Protein AF-0000000071263977 (afdb_homodimer)

Organism: Cyprinus carpio (NCBI:txid7962)

Structure (mmCIF, N/CA/C/O backbone):
data_AF-0000000071263977-model_v1
#
loop_
_entity.id
_entity.type
_entity.pdbx_description
1 polymer 'Cellular repressor of E1A-stimulated genes 1'
#
loop_
_atom_site.group_PDB
_atom_site.id
_atom_site.type_symbol
_atom_site.label_atom_id
_atom_site.label_alt_id
_atom_site.label_comp_id
_atom_site.label_asym_id
_atom_site.label_entity_id
_atom_site.label_seq_id
_atom_site.pdbx_PDB_ins_code
_atom_site.Cartn_x
_atom_site.Cartn_y
_atom_site.Cartn_z
_atom_site.occupancy
_atom_site.B_iso_or_equiv
_atom_site.auth_seq_id
_atom_site.auth_comp_id
_atom_site.auth_asym_id
_atom_site.auth_atom_id
_atom_site.pdbx_PDB_model_num
ATOM 1 N N . MET A 1 1 ? 8.148 8.859 -41.281 1 40.91 1 MET A N 1
ATOM 2 C CA . MET A 1 1 ? 6.914 8.211 -40.844 1 40.91 1 MET A CA 1
ATOM 3 C C . MET A 1 1 ? 6.742 8.352 -39.344 1 40.91 1 MET A C 1
ATOM 5 O O . MET A 1 1 ? 7.59 7.898 -38.562 1 40.91 1 MET A O 1
ATOM 9 N N . THR A 1 2 ? 6.023 9.352 -38.781 1 36.84 2 THR A N 1
ATOM 10 C CA . THR A 1 2 ? 5.816 9.68 -37.375 1 36.84 2 THR A CA 1
ATOM 11 C C . THR A 1 2 ? 5.078 8.555 -36.656 1 36.84 2 THR A C 1
ATOM 13 O O . THR A 1 2 ? 3.955 8.211 -37.031 1 36.84 2 THR A O 1
ATOM 16 N N . ALA A 1 3 ? 5.727 7.602 -36.125 1 36.78 3 ALA A N 1
ATOM 17 C CA . ALA A 1 3 ? 5.039 6.535 -35.406 1 36.78 3 ALA A CA 1
ATOM 18 C C . ALA A 1 3 ? 4.102 7.105 -34.344 1 36.78 3 ALA A C 1
ATOM 20 O O . ALA A 1 3 ? 4.523 7.879 -33.469 1 36.78 3 ALA A O 1
ATOM 21 N N . VAL A 1 4 ? 2.715 7.297 -34.625 1 39.59 4 VAL A N 1
ATOM 22 C CA . VAL A 1 4 ? 1.707 7.691 -33.656 1 39.59 4 VAL A CA 1
ATOM 23 C C . VAL A 1 4 ? 1.662 6.676 -32.5 1 39.59 4 VAL A C 1
ATOM 25 O O . VAL A 1 4 ? 1.481 5.477 -32.75 1 39.59 4 VAL A O 1
ATOM 28 N N . LEU A 1 5 ? 2.287 6.922 -31.469 1 42.53 5 LEU A N 1
ATOM 29 C CA . LEU A 1 5 ? 2.172 6.102 -30.266 1 42.53 5 LEU A CA 1
ATOM 30 C C . LEU A 1 5 ? 0.714 5.965 -29.844 1 42.53 5 LEU A C 1
ATOM 32 O O . LEU A 1 5 ? 0.079 6.949 -29.453 1 42.53 5 LEU A O 1
ATOM 36 N N . ILE A 1 6 ? -0.058 5.133 -30.547 1 42.84 6 ILE A N 1
ATOM 37 C CA . ILE A 1 6 ? -1.441 4.91 -30.141 1 42.84 6 ILE A CA 1
ATOM 38 C C . ILE A 1 6 ? -1.482 4.41 -28.688 1 42.84 6 ILE A C 1
ATOM 40 O O . ILE A 1 6 ? -0.948 3.342 -28.391 1 42.84 6 ILE A O 1
ATOM 44 N N . ILE A 1 7 ? -1.572 5.312 -27.734 1 52.94 7 ILE A N 1
ATOM 45 C CA . ILE A 1 7 ? -1.809 4.898 -26.359 1 52.94 7 ILE A CA 1
ATOM 46 C C . ILE A 1 7 ? -3.158 4.191 -26.25 1 52.94 7 ILE A C 1
ATOM 48 O O . ILE A 1 7 ? -4.203 4.801 -26.484 1 52.94 7 ILE A O 1
ATOM 52 N N . VAL A 1 8 ? -3.246 2.857 -26.484 1 55.19 8 VAL A N 1
ATOM 53 C CA . VAL A 1 8 ? -4.48 2.111 -26.281 1 55.19 8 VAL A CA 1
ATOM 54 C C . VAL A 1 8 ? -4.934 2.256 -24.828 1 55.19 8 VAL A C 1
ATOM 56 O O . VAL A 1 8 ? -4.191 1.923 -23.906 1 55.19 8 VAL A O 1
ATOM 59 N N . PRO A 1 9 ? -5.984 2.963 -24.672 1 68.19 9 PRO A N 1
ATOM 60 C CA . PRO A 1 9 ? -6.5 3.09 -23.312 1 68.19 9 PRO A CA 1
ATOM 61 C C . PRO A 1 9 ? -6.719 1.738 -22.641 1 68.19 9 PRO A C 1
ATOM 63 O O . PRO A 1 9 ? -7.082 0.764 -23.297 1 68.19 9 PRO A O 1
ATOM 66 N N . LEU A 1 10 ? -6.191 1.631 -21.391 1 78.81 10 LEU A N 1
ATOM 67 C CA . LEU A 1 10 ? -6.43 0.425 -20.609 1 78.81 10 LEU A CA 1
ATOM 68 C C . LEU A 1 10 ? -7.922 0.131 -20.5 1 78.81 10 LEU A C 1
ATOM 70 O O . LEU A 1 10 ? -8.695 0.983 -20.062 1 78.81 10 LEU A O 1
ATOM 74 N N . SER A 1 11 ? -8.328 -0.973 -21.094 1 88.88 11 SER A N 1
ATOM 75 C CA . SER A 1 11 ? -9.719 -1.406 -20.953 1 88.88 11 SER A CA 1
ATOM 76 C C . SER A 1 11 ? -9.898 -2.311 -19.734 1 88.88 11 SER A C 1
ATOM 78 O O . SER A 1 11 ? -9.344 -3.41 -19.688 1 88.88 11 SER A O 1
ATOM 80 N N . VAL A 1 12 ? -10.633 -1.763 -18.766 1 95.19 12 VAL A N 1
ATOM 81 C CA . VAL A 1 12 ? -10.859 -2.543 -17.547 1 95.19 12 VAL A CA 1
ATOM 82 C C . VAL A 1 12 ? -12.086 -3.434 -17.734 1 95.19 12 VAL A C 1
ATOM 84 O O . VAL A 1 12 ? -12.984 -3.113 -18.516 1 95.19 12 VAL A O 1
ATOM 87 N N . PRO A 1 13 ? -12.148 -4.617 -17.031 1 97.25 13 PRO A N 1
ATOM 88 C CA . PRO A 1 13 ? -13.344 -5.465 -17.078 1 97.25 13 PRO A CA 1
ATOM 89 C C . PRO A 1 13 ? -14.602 -4.746 -16.594 1 97.25 13 PRO A C 1
ATOM 91 O O . PRO A 1 13 ? -14.508 -3.805 -15.805 1 97.25 13 PRO A O 1
ATOM 94 N N . PRO A 1 14 ? -15.797 -5.246 -17.141 1 96.69 14 PRO A N 1
ATOM 95 C CA . PRO A 1 14 ? -17.031 -4.734 -16.531 1 96.69 14 PRO A CA 1
ATOM 96 C C . PRO A 1 14 ? -17.094 -4.957 -15.031 1 96.69 14 PRO A C 1
ATOM 98 O O . PRO A 1 14 ? -16.641 -5.992 -14.531 1 96.69 14 PRO A O 1
ATOM 101 N N . HIS A 1 15 ? -17.703 -3.977 -14.32 1 96.94 15 HIS A N 1
ATOM 102 C CA . HIS A 1 15 ? -17.688 -4.016 -12.867 1 96.94 15 HIS A CA 1
ATOM 103 C C . HIS A 1 15 ? -18.5 -5.203 -12.344 1 96.94 15 HIS A C 1
ATOM 105 O O . HIS A 1 15 ? -18.281 -5.645 -11.211 1 96.94 15 HIS A O 1
ATOM 111 N N . GLU A 1 16 ? -19.375 -5.812 -13.188 1 97.12 16 GLU A N 1
ATOM 112 C CA . GLU A 1 16 ? -20.156 -6.965 -12.773 1 97.12 16 GLU A CA 1
ATOM 113 C C . GLU A 1 16 ? -19.312 -8.234 -12.734 1 97.12 16 GLU A C 1
ATOM 115 O O . GLU A 1 16 ? -19.688 -9.219 -12.094 1 97.12 16 GLU A O 1
ATOM 120 N N . GLU A 1 17 ? -18.234 -8.219 -13.445 1 98.19 17 GLU A N 1
ATOM 121 C CA . GLU A 1 17 ? -17.312 -9.352 -13.445 1 98.19 17 GLU A CA 1
ATOM 122 C C . GLU A 1 17 ? -16.281 -9.219 -12.336 1 98.19 17 GLU A C 1
ATOM 124 O O . GLU A 1 17 ? -15.086 -9.055 -12.609 1 98.19 17 GLU A O 1
ATOM 129 N N . VAL A 1 18 ? -16.672 -9.453 -11.133 1 98.56 18 VAL A N 1
ATOM 130 C CA . VAL A 1 18 ? -15.961 -9.125 -9.914 1 98.56 18 VAL A CA 1
ATOM 131 C C . VAL A 1 18 ? -14.648 -9.906 -9.852 1 98.56 18 VAL A C 1
ATOM 133 O O . VAL A 1 18 ? -13.578 -9.32 -9.641 1 98.56 18 VAL A O 1
ATOM 136 N N . ALA A 1 19 ? -14.68 -11.195 -10.125 1 98.81 19 ALA A N 1
ATOM 137 C CA . ALA A 1 19 ? -13.477 -12.023 -10.086 1 98.81 19 ALA A CA 1
ATOM 138 C C . ALA A 1 19 ? -12.492 -11.609 -11.172 1 98.81 19 ALA A C 1
ATOM 140 O O . ALA A 1 19 ? -11.281 -11.57 -10.938 1 98.81 19 ALA A O 1
ATOM 141 N N . ARG A 1 20 ? -13 -11.328 -12.328 1 98.56 20 ARG A N 1
ATOM 142 C CA . ARG A 1 20 ? -12.141 -10.906 -13.438 1 98.56 20 ARG A CA 1
ATOM 143 C C . ARG A 1 20 ? -11.469 -9.578 -13.133 1 98.56 20 ARG A C 1
ATOM 145 O O . ARG A 1 20 ? -10.312 -9.367 -13.5 1 98.56 20 ARG A O 1
ATOM 152 N N . MET A 1 21 ? -12.203 -8.633 -12.555 1 98.62 21 MET A N 1
ATOM 153 C CA . MET A 1 21 ? -11.594 -7.371 -12.148 1 98.62 21 MET A CA 1
ATOM 154 C C . MET A 1 21 ? -10.43 -7.605 -11.195 1 98.62 21 MET A C 1
ATOM 156 O O . MET A 1 21 ? -9.375 -6.984 -11.328 1 98.62 21 MET A O 1
ATOM 160 N N . ALA A 1 22 ? -10.648 -8.5 -10.227 1 98.88 22 ALA A N 1
ATOM 161 C CA . ALA A 1 22 ? -9.578 -8.812 -9.281 1 98.88 22 ALA A CA 1
ATOM 162 C C . ALA A 1 22 ? -8.336 -9.328 -10.008 1 98.88 22 ALA A C 1
ATOM 164 O O . ALA A 1 22 ? -7.227 -8.844 -9.781 1 98.88 22 ALA A O 1
ATOM 165 N N . ARG A 1 23 ? -8.539 -10.297 -10.984 1 98.81 23 ARG A N 1
ATOM 166 C CA . ARG A 1 23 ? -7.441 -10.852 -11.773 1 98.81 23 ARG A CA 1
ATOM 167 C C . ARG A 1 23 ? -6.754 -9.758 -12.586 1 98.81 23 ARG A C 1
ATOM 169 O O . ARG A 1 23 ? -5.523 -9.727 -12.68 1 98.81 23 ARG A O 1
ATOM 176 N N . PHE A 1 24 ? -7.531 -8.922 -13.164 1 98.62 24 PHE A N 1
ATOM 177 C CA . PHE A 1 24 ? -7.035 -7.859 -14.031 1 98.62 24 PHE A CA 1
ATOM 178 C C . PHE A 1 24 ? -6.133 -6.906 -13.266 1 98.62 24 PHE A C 1
ATOM 180 O O . PHE A 1 24 ? -5 -6.641 -13.672 1 98.62 24 PHE A O 1
ATOM 187 N N . VAL A 1 25 ? -6.59 -6.387 -12.086 1 98.69 25 VAL A N 1
ATOM 188 C CA . VAL A 1 25 ? -5.844 -5.395 -11.32 1 98.69 25 VAL A CA 1
ATOM 189 C C . VAL A 1 25 ? -4.559 -6.02 -10.781 1 98.69 25 VAL A C 1
ATOM 191 O O . VAL A 1 25 ? -3.488 -5.406 -10.844 1 98.69 25 VAL A O 1
ATOM 194 N N . VAL A 1 26 ? -4.648 -7.25 -10.266 1 98.88 26 VAL A N 1
ATOM 195 C CA . VAL A 1 26 ? -3.463 -7.934 -9.758 1 98.88 26 VAL A CA 1
ATOM 196 C C . VAL A 1 26 ? -2.434 -8.078 -10.875 1 98.88 26 VAL A C 1
ATOM 198 O O . VAL A 1 26 ? -1.239 -7.855 -10.656 1 98.88 26 VAL A O 1
ATOM 201 N N . ASN A 1 27 ? -2.887 -8.43 -12.062 1 98.56 27 ASN A N 1
ATOM 202 C CA . ASN A 1 27 ? -1.976 -8.648 -13.188 1 98.56 27 ASN A CA 1
ATOM 203 C C . ASN A 1 27 ? -1.382 -7.332 -13.68 1 98.56 27 ASN A C 1
ATOM 205 O O . ASN A 1 27 ? -0.231 -7.293 -14.125 1 98.56 27 ASN A O 1
ATOM 209 N N . LYS A 1 28 ? -2.1 -6.234 -13.578 1 97.94 28 LYS A N 1
ATOM 210 C CA . LYS A 1 28 ? -1.666 -4.957 -14.133 1 97.94 28 LYS A CA 1
ATOM 211 C C . LYS A 1 28 ? -0.656 -4.273 -13.211 1 97.94 28 LYS A C 1
ATOM 213 O O . LYS A 1 28 ? 0.06 -3.363 -13.633 1 97.94 28 LYS A O 1
ATOM 218 N N . CYS A 1 29 ? -0.617 -4.66 -11.977 1 98 29 CYS A N 1
ATOM 219 C CA . CYS A 1 29 ? 0.254 -4.016 -11 1 98 29 CYS A CA 1
ATOM 220 C C . CYS A 1 29 ? 1.562 -4.781 -10.844 1 98 29 CYS A C 1
ATOM 222 O O . CYS A 1 29 ? 1.568 -6.012 -10.844 1 98 29 CYS A O 1
ATOM 224 N N . ASP A 1 30 ? 2.65 -4.039 -10.617 1 97.94 30 ASP A N 1
ATOM 225 C CA . ASP A 1 30 ? 3.975 -4.641 -10.492 1 97.94 30 ASP A CA 1
ATOM 226 C C . ASP A 1 30 ? 4.422 -4.684 -9.031 1 97.94 30 ASP A C 1
ATOM 228 O O . ASP A 1 30 ? 5.465 -5.258 -8.711 1 97.94 30 ASP A O 1
ATOM 232 N N . TRP A 1 31 ? 3.736 -4.031 -8.172 1 98.88 31 TRP A N 1
ATOM 233 C CA . TRP A 1 31 ? 4.035 -4.074 -6.742 1 98.88 31 TRP A CA 1
ATOM 234 C C . TRP A 1 31 ? 2.756 -4.047 -5.918 1 98.88 31 TRP A C 1
ATOM 236 O O . TRP A 1 31 ? 1.68 -3.742 -6.438 1 98.88 31 TRP A O 1
ATOM 246 N N . ALA A 1 32 ? 2.828 -4.477 -4.699 1 98.94 32 ALA A N 1
ATOM 247 C CA . ALA A 1 32 ? 1.731 -4.52 -3.734 1 98.94 32 ALA A CA 1
ATOM 248 C C . ALA A 1 32 ? 2.182 -4.012 -2.367 1 98.94 32 ALA A C 1
ATOM 250 O O . ALA A 1 32 ? 3.377 -4.004 -2.064 1 98.94 32 ALA A O 1
ATOM 251 N N . SER A 1 33 ? 1.225 -3.477 -1.634 1 98.88 33 SER A N 1
ATOM 252 C CA . SER A 1 33 ? 1.434 -3.256 -0.207 1 98.88 33 SER A CA 1
ATOM 253 C C . SER A 1 33 ? 1.108 -4.508 0.6 1 98.88 33 SER A C 1
ATOM 255 O O . SER A 1 33 ? 0.03 -5.086 0.449 1 98.88 33 SER A O 1
ATOM 257 N N . MET A 1 34 ? 2.021 -4.914 1.353 1 98.94 34 MET A N 1
ATOM 258 C CA . MET A 1 34 ? 1.842 -6.066 2.229 1 98.94 34 MET A CA 1
ATOM 259 C C . MET A 1 34 ? 1.604 -5.625 3.668 1 98.94 34 MET A C 1
ATOM 261 O O . MET A 1 34 ? 2.363 -4.82 4.207 1 98.94 34 MET A O 1
ATOM 265 N N . ALA A 1 35 ? 0.535 -6.109 4.23 1 99 35 ALA A N 1
ATOM 266 C CA . ALA A 1 35 ? 0.292 -5.918 5.656 1 99 35 ALA A CA 1
ATOM 267 C C . ALA A 1 35 ? 0.691 -7.156 6.453 1 99 35 ALA A C 1
ATOM 269 O O . ALA A 1 35 ? 0.305 -8.273 6.102 1 99 35 ALA A O 1
ATOM 270 N N . THR A 1 36 ? 1.477 -7.012 7.461 1 99 36 THR A N 1
ATOM 271 C CA . THR A 1 36 ? 1.857 -8.039 8.43 1 99 36 THR A CA 1
ATOM 272 C C . THR A 1 36 ? 1.572 -7.574 9.852 1 99 36 THR A C 1
ATOM 274 O O . THR A 1 36 ? 1.035 -6.484 10.062 1 99 36 THR A O 1
ATOM 277 N N . ILE A 1 37 ? 1.805 -8.445 10.844 1 98.94 37 ILE A N 1
ATOM 278 C CA . ILE A 1 37 ? 1.879 -8.047 12.242 1 98.94 37 ILE A CA 1
ATOM 279 C C . ILE A 1 37 ? 3.338 -7.867 12.656 1 98.94 37 ILE A C 1
ATOM 281 O O . ILE A 1 37 ? 4.133 -8.805 12.57 1 98.94 37 ILE A O 1
ATOM 285 N N . SER A 1 38 ? 3.693 -6.699 13.102 1 98.88 38 SER A N 1
ATOM 286 C CA . SER A 1 38 ? 5.086 -6.387 13.398 1 98.88 38 SER A CA 1
ATOM 287 C C . SER A 1 38 ? 5.59 -7.199 14.594 1 98.88 38 SER A C 1
ATOM 289 O O . SER A 1 38 ? 4.859 -7.406 15.562 1 98.88 38 SER A O 1
ATOM 291 N N . THR A 1 39 ? 6.863 -7.535 14.547 1 98.81 39 THR A N 1
ATOM 292 C CA . THR A 1 39 ? 7.547 -8.188 15.656 1 98.81 39 THR A CA 1
ATOM 293 C C . THR A 1 39 ? 8.648 -7.297 16.219 1 98.81 39 THR A C 1
ATOM 295 O O . THR A 1 39 ? 9.461 -7.742 17.031 1 98.81 39 THR A O 1
ATOM 298 N N . HIS A 1 40 ? 8.734 -6.043 15.852 1 98.38 40 HIS A N 1
ATOM 299 C CA . HIS A 1 40 ? 9.852 -5.152 16.156 1 98.38 40 HIS A CA 1
ATOM 300 C C . HIS A 1 40 ? 9.43 -4.082 17.172 1 98.38 40 HIS A C 1
ATOM 302 O O . HIS A 1 40 ? 8.367 -3.473 17.031 1 98.38 40 HIS A O 1
ATOM 308 N N . ASP A 1 41 ? 10.289 -3.889 18.156 1 97.62 41 ASP A N 1
ATOM 309 C CA . ASP A 1 41 ? 10.094 -2.736 19.016 1 97.62 41 ASP A CA 1
ATOM 310 C C . ASP A 1 41 ? 10.32 -1.43 18.266 1 97.62 41 ASP A C 1
ATOM 312 O O . ASP A 1 41 ? 11.203 -1.345 17.422 1 97.62 41 ASP A O 1
ATOM 316 N N . PRO A 1 42 ? 9.531 -0.448 18.5 1 97.56 42 PRO A N 1
ATOM 317 C CA . PRO A 1 42 ? 8.516 -0.368 19.547 1 97.56 42 PRO A CA 1
ATOM 318 C C . PRO A 1 42 ? 7.105 -0.674 19.047 1 97.56 42 PRO A C 1
ATOM 320 O O . PRO A 1 42 ? 6.121 -0.307 19.688 1 97.56 42 PRO A O 1
ATOM 323 N N . VAL A 1 43 ? 6.957 -1.324 17.844 1 98.25 43 VAL A N 1
ATOM 324 C CA . VAL A 1 43 ? 5.625 -1.459 17.266 1 98.25 43 VAL A CA 1
ATOM 325 C C . VAL A 1 43 ? 5.211 -2.93 17.266 1 98.25 43 VAL A C 1
ATOM 327 O O . VAL A 1 43 ? 4.383 -3.342 16.438 1 98.25 43 VAL A O 1
ATOM 330 N N . LYS A 1 44 ? 5.836 -3.693 18.125 1 98.62 44 LYS A N 1
ATOM 331 C CA . LYS A 1 44 ? 5.5 -5.113 18.203 1 98.62 44 LYS A CA 1
ATOM 332 C C . LYS A 1 44 ? 4 -5.312 18.391 1 98.62 44 LYS A C 1
ATOM 334 O O . LYS A 1 44 ? 3.389 -4.676 19.25 1 98.62 44 LYS A O 1
ATOM 339 N N . GLY A 1 45 ? 3.404 -6.199 17.516 1 98.5 45 GLY A N 1
ATOM 340 C CA . GLY A 1 45 ? 1.994 -6.531 17.625 1 98.5 45 GLY A CA 1
ATOM 341 C C . GLY A 1 45 ? 1.098 -5.637 16.797 1 98.5 45 GLY A C 1
ATOM 342 O O . GLY A 1 45 ? -0.091 -5.918 16.625 1 98.5 45 GLY A O 1
ATOM 343 N N . GLN A 1 46 ? 1.65 -4.59 16.219 1 98.75 46 GLN A N 1
ATOM 344 C CA . GLN A 1 46 ? 0.863 -3.641 15.438 1 98.75 46 GLN A CA 1
ATOM 345 C C . GLN A 1 46 ? 0.852 -4.02 13.961 1 98.75 46 GLN A C 1
ATOM 347 O O . GLN A 1 46 ? 1.764 -4.699 13.484 1 98.75 46 GLN A O 1
ATOM 352 N N . PRO A 1 47 ? -0.242 -3.625 13.273 1 98.94 47 PRO A N 1
ATOM 353 C CA . PRO A 1 47 ? -0.205 -3.822 11.82 1 98.94 47 PRO A CA 1
ATOM 354 C C . PRO A 1 47 ? 0.931 -3.053 11.148 1 98.94 47 PRO A C 1
ATOM 356 O O . PRO A 1 47 ? 1.251 -1.934 11.555 1 98.94 47 PRO A O 1
ATOM 359 N N . PHE A 1 48 ? 1.545 -3.641 10.195 1 98.94 48 PHE A N 1
ATOM 360 C CA . PHE A 1 48 ? 2.723 -3.09 9.539 1 98.94 48 PHE A CA 1
ATOM 361 C C . PHE A 1 48 ? 2.594 -3.195 8.023 1 98.94 48 PHE A C 1
ATOM 363 O O . PHE A 1 48 ? 2.439 -4.293 7.48 1 98.94 48 PHE A O 1
ATOM 370 N N . SER A 1 49 ? 2.574 -2.057 7.344 1 98.88 49 SER A N 1
ATOM 371 C CA . SER A 1 49 ? 2.408 -1.979 5.898 1 98.88 49 SER A CA 1
ATOM 372 C C . SER A 1 49 ? 3.742 -1.735 5.199 1 98.88 49 SER A C 1
ATOM 374 O O . SER A 1 49 ? 4.527 -0.885 5.625 1 98.88 49 SER A O 1
ATOM 376 N N . ASN A 1 50 ? 4.02 -2.455 4.188 1 98.88 50 ASN A N 1
ATOM 377 C CA . ASN A 1 50 ? 5.266 -2.336 3.436 1 98.88 50 ASN A CA 1
ATOM 378 C C . ASN A 1 50 ? 5.059 -2.643 1.956 1 98.88 50 ASN A C 1
ATOM 380 O O . ASN A 1 50 ? 4.051 -3.238 1.575 1 98.88 50 ASN A O 1
ATOM 384 N N . ALA A 1 51 ? 5.98 -2.207 1.111 1 98.81 51 ALA A N 1
ATOM 385 C CA . ALA A 1 51 ? 5.848 -2.363 -0.335 1 98.81 51 ALA A CA 1
ATOM 386 C C . ALA A 1 51 ? 6.781 -3.449 -0.859 1 98.81 51 ALA A C 1
ATOM 388 O O . ALA A 1 51 ? 7.965 -3.479 -0.511 1 98.81 51 ALA A O 1
ATOM 389 N N . PHE A 1 52 ? 6.277 -4.352 -1.663 1 98.94 52 PHE A N 1
ATOM 390 C CA . PHE A 1 52 ? 7.051 -5.402 -2.32 1 98.94 52 PHE A CA 1
ATOM 391 C C . PHE A 1 52 ? 6.656 -5.527 -3.787 1 98.94 52 PHE A C 1
ATOM 393 O O . PHE A 1 52 ? 5.484 -5.379 -4.133 1 98.94 52 PHE A O 1
ATOM 400 N N . SER A 1 53 ? 7.613 -5.828 -4.602 1 98.94 53 SER A N 1
ATOM 401 C CA . SER A 1 53 ? 7.309 -6.188 -5.98 1 98.94 53 SER A CA 1
ATOM 402 C C . SER A 1 53 ? 6.641 -7.559 -6.062 1 98.94 53 SER A C 1
ATOM 404 O O . SER A 1 53 ? 6.988 -8.469 -5.305 1 98.94 53 SER A O 1
ATOM 406 N N . ILE A 1 54 ? 5.699 -7.66 -6.996 1 99 54 ILE A N 1
ATOM 407 C CA . ILE A 1 54 ? 5.02 -8.93 -7.211 1 99 54 ILE A CA 1
ATOM 408 C C . ILE A 1 54 ? 4.922 -9.219 -8.711 1 99 54 ILE A C 1
ATOM 410 O O . ILE A 1 54 ? 5.098 -8.32 -9.531 1 99 54 ILE A O 1
ATOM 414 N N . SER A 1 55 ? 4.703 -10.461 -9.023 1 98.88 55 SER A N 1
ATOM 415 C CA . SER A 1 55 ? 4.332 -10.883 -10.375 1 98.88 55 SER A CA 1
ATOM 416 C C . SER A 1 55 ? 3.457 -12.133 -10.336 1 98.88 55 SER A C 1
ATOM 418 O O . SER A 1 55 ? 3.744 -13.07 -9.594 1 98.88 55 SER A O 1
ATOM 420 N N . ASP A 1 56 ? 2.387 -12.086 -11.039 1 98.75 56 ASP A N 1
ATOM 421 C CA . ASP A 1 56 ? 1.592 -13.305 -11.18 1 98.75 56 ASP A CA 1
ATOM 422 C C . ASP A 1 56 ? 1.706 -13.867 -12.594 1 98.75 56 ASP A C 1
ATOM 424 O O . ASP A 1 56 ? 0.909 -14.727 -12.992 1 98.75 56 ASP A O 1
ATOM 428 N N . GLY A 1 57 ? 2.656 -13.383 -13.383 1 97.88 57 GLY A N 1
ATOM 429 C CA . GLY A 1 57 ? 2.857 -13.844 -14.742 1 97.88 57 GLY A CA 1
ATOM 430 C C . GLY A 1 57 ? 2.93 -12.711 -15.75 1 97.88 57 GLY A C 1
ATOM 431 O O . GLY A 1 57 ? 2.994 -11.539 -15.375 1 97.88 57 GLY A O 1
ATOM 432 N N . PRO A 1 58 ? 2.953 -13.047 -17.062 1 96.62 58 PRO A N 1
ATOM 433 C CA . PRO A 1 58 ? 3.064 -12.016 -18.109 1 96.62 58 PRO A CA 1
ATOM 434 C C . PRO A 1 58 ? 1.882 -11.047 -18.109 1 96.62 58 PRO A C 1
ATOM 436 O O . PRO A 1 58 ? 0.764 -11.43 -17.75 1 96.62 58 PRO A O 1
ATOM 439 N N . ALA A 1 59 ? 2.244 -9.789 -18.453 1 92.75 59 ALA A N 1
ATOM 440 C CA . ALA A 1 59 ? 1.173 -8.812 -18.594 1 92.75 59 ALA A CA 1
ATOM 441 C C . ALA A 1 59 ? 0.078 -9.32 -19.531 1 92.75 59 ALA A C 1
ATOM 443 O O . ALA A 1 59 ? 0.363 -9.773 -20.641 1 92.75 59 ALA A O 1
ATOM 444 N N . GLY A 1 60 ? -1.125 -9.297 -19.031 1 93.25 60 GLY A N 1
ATOM 445 C CA . GLY A 1 60 ? -2.26 -9.734 -19.828 1 93.25 60 GLY A CA 1
ATOM 446 C C . GLY A 1 60 ? -2.535 -11.219 -19.719 1 93.25 60 GLY A C 1
ATOM 447 O O . GLY A 1 60 ? -3.562 -11.703 -20.188 1 93.25 60 GLY A O 1
ATOM 448 N N . ASN A 1 61 ? -1.642 -11.938 -19.109 1 94.19 61 ASN A N 1
ATOM 449 C CA . ASN A 1 61 ? -1.802 -13.383 -19.031 1 94.19 61 AS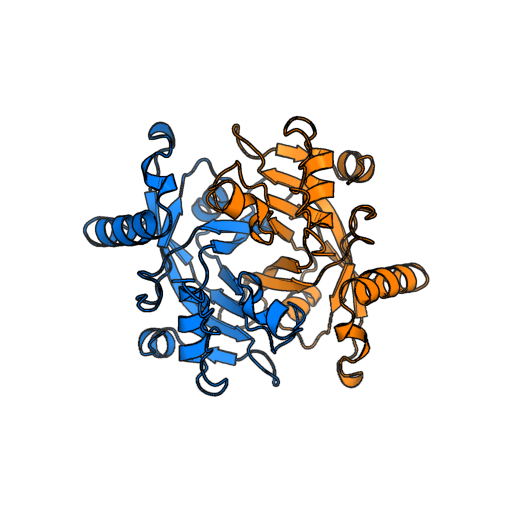N A CA 1
ATOM 450 C C . ASN A 1 61 ? -1.196 -13.938 -17.75 1 94.19 61 ASN A C 1
ATOM 452 O O . ASN A 1 61 ? -0.392 -14.875 -17.797 1 94.19 61 ASN A O 1
ATOM 456 N N . GLY A 1 62 ? -1.616 -13.5 -16.609 1 97.31 62 GLY A N 1
ATOM 457 C CA . GLY A 1 62 ? -1.137 -13.984 -15.32 1 97.31 62 GLY A CA 1
ATOM 458 C C . GLY A 1 62 ? -1.938 -15.156 -14.789 1 97.31 62 GLY A C 1
ATOM 459 O O . GLY A 1 62 ? -3.092 -15.352 -15.172 1 97.31 62 GLY A O 1
ATOM 460 N N . THR A 1 63 ? -1.392 -15.938 -13.898 1 98 63 THR A N 1
ATOM 461 C CA . THR A 1 63 ? -2.041 -17.109 -13.305 1 98 63 THR A CA 1
ATOM 462 C C . THR A 1 63 ? -2.924 -16.688 -12.125 1 98 63 THR A C 1
ATOM 464 O O . THR A 1 63 ? -3.756 -17.469 -11.664 1 98 63 THR A O 1
ATOM 467 N N . GLY A 1 64 ? -2.709 -15.492 -11.617 1 98.62 64 GLY A N 1
ATOM 468 C CA . GLY A 1 64 ? -3.459 -15.023 -10.469 1 98.62 64 GLY A CA 1
ATOM 469 C C . GLY A 1 64 ? -2.695 -15.156 -9.164 1 98.62 64 GLY A C 1
ATOM 470 O O . GLY A 1 64 ? -3.045 -14.523 -8.164 1 98.62 64 GLY A O 1
ATOM 471 N N . THR A 1 65 ? -1.685 -15.961 -9.141 1 98.81 65 THR A N 1
ATOM 472 C CA . THR A 1 65 ? -0.907 -16.172 -7.922 1 98.81 65 THR A CA 1
ATOM 473 C C . THR A 1 65 ? 0.254 -15.188 -7.844 1 98.81 65 THR A C 1
ATOM 475 O O . THR A 1 65 ? 1.242 -15.328 -8.57 1 98.81 65 THR A O 1
ATOM 478 N N . PRO A 1 66 ? 0.232 -14.242 -6.961 1 98.94 66 PRO A N 1
ATOM 479 C CA . PRO A 1 66 ? 1.378 -13.344 -6.812 1 98.94 66 PRO A CA 1
ATOM 480 C C . PRO A 1 66 ? 2.598 -14.031 -6.203 1 98.94 66 PRO A C 1
ATOM 482 O O . PRO A 1 66 ? 2.494 -14.648 -5.141 1 98.94 66 PRO A O 1
ATOM 485 N N . TYR A 1 67 ? 3.662 -13.953 -6.863 1 98.94 67 TYR A N 1
ATOM 486 C CA . TYR A 1 67 ? 4.957 -14.406 -6.355 1 98.94 67 TYR A CA 1
ATOM 487 C C . TYR A 1 67 ? 5.809 -13.219 -5.918 1 98.94 67 TYR A C 1
ATOM 489 O O . TYR A 1 67 ? 5.648 -12.109 -6.426 1 98.94 67 TYR A O 1
ATOM 497 N N . MET A 1 68 ? 6.699 -13.469 -4.992 1 99 68 MET A N 1
ATOM 498 C CA . MET A 1 68 ? 7.59 -12.461 -4.414 1 99 68 MET A CA 1
ATOM 499 C C . MET A 1 68 ? 9.008 -13.008 -4.273 1 99 68 MET A C 1
ATOM 501 O O . MET A 1 68 ? 9.195 -14.219 -4.152 1 99 68 MET A O 1
ATOM 505 N N . TYR A 1 69 ? 9.945 -12.172 -4.375 1 98.94 69 TYR A N 1
ATOM 506 C CA . TYR A 1 69 ? 11.367 -12.438 -4.141 1 98.94 69 TYR A CA 1
ATOM 507 C C . TYR A 1 69 ? 11.836 -11.766 -2.857 1 98.94 69 TYR A C 1
ATOM 509 O O . TYR A 1 69 ? 11.969 -10.539 -2.801 1 98.94 69 TYR A O 1
ATOM 517 N N . LEU A 1 70 ? 12.094 -12.617 -1.76 1 98.94 70 LEU A N 1
ATOM 518 C CA . LEU A 1 70 ? 12.188 -12.094 -0.4 1 98.94 70 LEU A CA 1
ATOM 519 C C . LEU A 1 70 ? 13.508 -12.484 0.246 1 98.94 70 LEU A C 1
ATOM 521 O O . LEU A 1 70 ? 14.18 -13.414 -0.211 1 98.94 70 LEU A O 1
ATOM 525 N N . THR A 1 71 ? 13.914 -11.742 1.215 1 98.75 71 THR A N 1
ATOM 526 C CA . THR A 1 71 ? 15.07 -12.031 2.051 1 98.75 71 THR A CA 1
ATOM 527 C C . THR A 1 71 ? 14.727 -11.867 3.529 1 98.75 71 THR A C 1
ATOM 529 O O . THR A 1 71 ? 13.992 -10.953 3.902 1 98.75 71 THR A O 1
ATOM 532 N N . HIS A 1 72 ? 15.297 -12.688 4.344 1 97.56 72 HIS A N 1
ATOM 533 C CA . HIS A 1 72 ? 15.047 -12.625 5.781 1 97.56 72 HIS A CA 1
ATOM 534 C C . HIS A 1 72 ? 15.641 -11.359 6.387 1 97.56 72 HIS A C 1
ATOM 536 O O . HIS A 1 72 ? 15.344 -11.016 7.535 1 97.56 72 HIS A O 1
ATOM 542 N N . MET A 1 73 ? 16.406 -10.586 5.613 1 97.62 73 MET A N 1
ATOM 543 C CA . MET A 1 73 ? 16.969 -9.32 6.074 1 97.62 73 MET A CA 1
ATOM 544 C C . MET A 1 73 ? 15.898 -8.234 6.109 1 97.62 73 MET A C 1
ATOM 546 O O . MET A 1 73 ? 16.078 -7.203 6.758 1 97.62 73 MET A O 1
ATOM 550 N N . GLU A 1 74 ? 14.898 -8.461 5.402 1 98 74 GLU A N 1
ATOM 551 C CA . GLU A 1 74 ? 13.836 -7.465 5.281 1 98 74 GLU A CA 1
ATOM 552 C C . GLU A 1 74 ? 12.906 -7.496 6.492 1 98 74 GLU A C 1
ATOM 554 O O . GLU A 1 74 ? 12.484 -8.57 6.93 1 98 74 GLU A O 1
ATOM 559 N N . ILE A 1 75 ? 12.539 -6.395 7.02 1 98.44 75 ILE A N 1
ATOM 560 C CA . ILE A 1 75 ? 11.859 -6.227 8.297 1 98.44 75 ILE A CA 1
ATOM 561 C C . ILE A 1 75 ? 10.492 -6.918 8.25 1 98.44 75 ILE A C 1
ATOM 563 O O . ILE A 1 75 ? 10.117 -7.625 9.188 1 98.44 75 ILE A O 1
ATOM 567 N N . SER A 1 76 ? 9.727 -6.781 7.188 1 98.81 76 SER A N 1
ATOM 568 C CA . SER A 1 76 ? 8.414 -7.414 7.086 1 98.81 76 SER A CA 1
ATOM 569 C C . SER A 1 76 ? 8.539 -8.922 6.895 1 98.81 76 SER A C 1
ATOM 571 O O . SER A 1 76 ? 7.648 -9.68 7.293 1 98.81 76 SER A O 1
ATOM 573 N N . VAL A 1 77 ? 9.633 -9.312 6.262 1 98.88 77 VAL A N 1
ATOM 574 C CA . VAL A 1 77 ? 9.852 -10.75 6.098 1 98.88 77 VAL A CA 1
ATOM 575 C C . VAL A 1 77 ? 10.164 -11.383 7.453 1 98.88 77 VAL A C 1
ATOM 577 O O . VAL A 1 77 ? 9.773 -12.516 7.719 1 98.88 77 VAL A O 1
ATOM 580 N N . GLN A 1 78 ? 10.844 -10.641 8.281 1 98.81 78 GLN A N 1
ATOM 581 C CA . GLN A 1 78 ? 11.039 -11.094 9.656 1 98.81 78 GLN A CA 1
ATOM 582 C C . GLN A 1 78 ? 9.703 -11.25 10.375 1 98.81 78 GLN A C 1
ATOM 584 O O . GLN A 1 78 ? 9.516 -12.195 11.141 1 98.81 78 GLN A O 1
ATOM 589 N N . ASP A 1 79 ? 8.773 -10.359 10.195 1 98.94 79 ASP A N 1
ATOM 590 C CA . ASP A 1 79 ? 7.426 -10.508 10.727 1 98.94 79 ASP A CA 1
ATOM 591 C C . ASP A 1 79 ? 6.797 -11.82 10.258 1 98.94 79 ASP A C 1
ATOM 593 O O . ASP A 1 79 ? 6.195 -12.547 11.055 1 98.94 79 ASP A O 1
ATOM 597 N N . LEU A 1 80 ? 6.957 -12.094 8.969 1 98.94 80 LEU A N 1
ATOM 598 C CA . LEU A 1 80 ? 6.332 -13.258 8.344 1 98.94 80 LEU A CA 1
ATOM 599 C C . LEU A 1 80 ? 6.879 -14.555 8.945 1 98.94 80 LEU A C 1
ATOM 601 O O . LEU A 1 80 ? 6.176 -15.562 8.984 1 98.94 80 LEU A O 1
ATOM 605 N N . GLN A 1 81 ? 8.109 -14.539 9.43 1 98.62 81 GLN A N 1
ATOM 606 C CA . GLN A 1 81 ? 8.703 -15.727 10.039 1 98.62 81 GLN A CA 1
ATOM 607 C C . GLN A 1 81 ? 7.984 -16.109 11.328 1 98.62 81 GLN A C 1
ATOM 609 O O . GLN A 1 81 ? 7.922 -17.281 11.688 1 98.62 81 GLN A O 1
ATOM 614 N N . VAL A 1 82 ? 7.461 -15.133 11.953 1 98.75 82 VAL A N 1
ATOM 615 C CA . VAL A 1 82 ? 6.754 -15.344 13.211 1 98.75 82 VAL A CA 1
ATOM 616 C C . VAL A 1 82 ? 5.285 -15.648 12.938 1 98.75 82 VAL A C 1
ATOM 618 O O . VAL A 1 82 ? 4.703 -16.547 13.555 1 98.75 82 VAL A O 1
ATOM 621 N N . ASN A 1 83 ? 4.656 -14.953 12.078 1 98.81 83 ASN A N 1
ATOM 622 C CA . ASN A 1 83 ? 3.271 -15.102 11.648 1 98.81 83 ASN A CA 1
ATOM 623 C C . ASN A 1 83 ? 3.127 -14.914 10.141 1 98.81 83 ASN A C 1
ATOM 625 O O . ASN A 1 83 ? 3.193 -13.789 9.641 1 98.81 83 ASN A O 1
ATOM 629 N N . PRO A 1 84 ? 2.883 -15.977 9.398 1 98.88 84 PRO A N 1
ATOM 630 C CA . PRO A 1 84 ? 2.879 -15.883 7.934 1 98.88 84 PRO A CA 1
ATOM 631 C C . PRO A 1 84 ? 1.595 -15.266 7.387 1 98.88 84 PRO A C 1
ATOM 633 O O . PRO A 1 84 ? 1.482 -15.031 6.184 1 98.88 84 PRO A O 1
ATOM 636 N N . GLN A 1 85 ? 0.582 -15.016 8.258 1 98.94 85 GLN A N 1
ATOM 637 C CA . GLN A 1 85 ? -0.638 -14.359 7.805 1 98.94 85 GLN A CA 1
ATOM 638 C C . GLN A 1 85 ? -0.351 -12.938 7.328 1 98.94 85 GLN A C 1
ATOM 640 O O . GLN A 1 85 ? 0.397 -12.203 7.973 1 98.94 85 GLN A O 1
ATOM 645 N N . ALA A 1 86 ? -0.867 -12.602 6.199 1 98.94 86 ALA A N 1
ATOM 646 C CA . ALA A 1 86 ? -0.658 -11.297 5.57 1 98.94 86 ALA A CA 1
ATOM 647 C C . ALA A 1 86 ? -1.793 -10.969 4.605 1 98.94 86 ALA A C 1
ATOM 649 O O . ALA A 1 86 ? -2.68 -11.789 4.375 1 98.94 86 ALA A O 1
ATOM 650 N N . SER A 1 87 ? -1.865 -9.805 4.145 1 98.94 87 SER A N 1
ATOM 651 C CA . SER A 1 87 ? -2.658 -9.398 2.99 1 98.94 87 SER A CA 1
ATOM 652 C C . SER A 1 87 ? -1.834 -8.555 2.023 1 98.94 87 SER A C 1
ATOM 654 O O . SER A 1 87 ? -0.86 -7.91 2.426 1 98.94 87 SER A O 1
ATOM 656 N N . LEU A 1 88 ? -2.127 -8.672 0.792 1 99 88 LEU A N 1
ATOM 657 C CA . LEU A 1 88 ? -1.582 -7.832 -0.269 1 99 88 LEU A CA 1
ATOM 658 C C . LEU A 1 88 ? -2.664 -6.934 -0.859 1 99 88 LEU A C 1
ATOM 660 O O . LEU A 1 88 ? -3.771 -7.395 -1.145 1 99 88 LEU A O 1
ATOM 664 N N . SER A 1 89 ? -2.371 -5.652 -1.011 1 98.94 89 SER A N 1
ATOM 665 C CA . SER A 1 89 ? -3.293 -4.758 -1.705 1 98.94 89 SER A CA 1
ATOM 666 C C . SER A 1 89 ? -2.65 -4.16 -2.951 1 98.94 89 SER A C 1
ATOM 668 O O . SER A 1 89 ? -1.468 -3.812 -2.939 1 98.94 89 SER A O 1
ATOM 670 N N . VAL A 1 90 ? -3.377 -4.129 -4.008 1 98.94 90 VAL A N 1
ATOM 671 C CA . VAL A 1 90 ? -3.025 -3.479 -5.27 1 98.94 90 VAL A CA 1
ATOM 672 C C . VAL A 1 90 ? -4.168 -2.574 -5.723 1 98.94 90 VAL A C 1
ATOM 674 O O . VAL A 1 90 ? -5.332 -2.818 -5.391 1 98.94 90 VAL A O 1
ATOM 677 N N . SER A 1 91 ? -3.822 -1.509 -6.418 1 98.88 91 SER A N 1
ATOM 678 C CA . SER A 1 91 ? -4.812 -0.531 -6.855 1 98.88 91 SER A CA 1
ATOM 679 C C . SER A 1 91 ? -4.551 -0.085 -8.289 1 98.88 91 SER A C 1
ATOM 681 O O . SER A 1 91 ? -3.396 0.082 -8.695 1 98.88 91 SER A O 1
ATOM 683 N N . LEU A 1 92 ? -5.605 0.173 -9.055 1 98.5 92 LEU A N 1
ATOM 684 C CA . LEU A 1 92 ? -5.461 0.795 -10.367 1 98.5 92 LEU A CA 1
ATOM 685 C C . LEU A 1 92 ? -4.789 2.16 -10.25 1 98.5 92 LEU A C 1
ATOM 687 O O . LEU A 1 92 ? -4.281 2.695 -11.234 1 98.5 92 LEU A O 1
ATOM 691 N N . ALA A 1 93 ? -4.73 2.738 -9.023 1 98.38 93 ALA A N 1
ATOM 692 C CA . ALA A 1 93 ? -4.027 4 -8.805 1 98.38 93 ALA A CA 1
ATOM 693 C C . ALA A 1 93 ? -2.533 3.846 -9.062 1 98.38 93 ALA A C 1
ATOM 695 O O . ALA A 1 93 ? -1.814 4.84 -9.203 1 98.38 93 ALA A O 1
ATOM 696 N N . GLN A 1 94 ? -2.02 2.635 -9.086 1 97.81 94 GLN A N 1
ATOM 697 C CA . GLN A 1 94 ? -0.625 2.375 -9.43 1 97.81 94 GLN A CA 1
ATOM 698 C C . GLN A 1 94 ? -0.382 2.549 -10.93 1 97.81 94 GLN A C 1
ATOM 700 O O . GLN A 1 94 ? 0.766 2.613 -11.367 1 97.81 94 GLN A O 1
ATOM 705 N N . THR A 1 95 ? -1.461 2.586 -11.711 1 95.75 95 THR A N 1
ATOM 706 C CA . THR A 1 95 ? -1.424 2.844 -13.148 1 95.75 95 THR A CA 1
ATOM 707 C C . THR A 1 95 ? -1.897 4.262 -13.453 1 95.75 95 THR A C 1
ATOM 709 O O . THR A 1 95 ? -2.234 5.02 -12.547 1 95.75 95 THR A O 1
ATOM 712 N N . SER A 1 96 ? -1.958 4.598 -14.766 1 94.88 96 SER A N 1
ATOM 713 C CA . SER A 1 96 ? -2.439 5.918 -15.164 1 94.88 96 SER A CA 1
ATOM 714 C C . SER A 1 96 ? -3.957 5.934 -15.312 1 94.88 96 SER A C 1
ATOM 716 O O . SER A 1 96 ? -4.551 6.98 -15.586 1 94.88 96 SER A O 1
ATOM 718 N N . TYR A 1 97 ? -4.617 4.816 -15.117 1 96.81 97 TYR A N 1
ATOM 719 C CA . TYR A 1 97 ? -6.035 4.672 -15.43 1 96.81 97 TYR A CA 1
ATOM 720 C C . TYR A 1 97 ? -6.871 5.652 -14.617 1 96.81 97 TYR A C 1
ATOM 722 O O . TYR A 1 97 ? -7.641 6.438 -15.18 1 96.81 97 TYR A O 1
ATOM 730 N N . CYS A 1 98 ? -6.723 5.621 -13.289 1 97.69 98 CYS A N 1
ATOM 731 C CA . CYS A 1 98 ? -7.562 6.438 -12.414 1 97.69 98 CYS A CA 1
ATOM 732 C C . CYS A 1 98 ? -7.316 7.922 -12.656 1 97.69 98 CYS A C 1
ATOM 734 O O . CYS A 1 98 ? -8.266 8.695 -12.789 1 97.69 98 CYS A O 1
ATOM 736 N N . LYS A 1 99 ? -6.031 8.25 -12.727 1 95.5 99 LYS A N 1
ATOM 737 C CA . LYS A 1 99 ? -5.688 9.641 -13 1 95.5 99 LYS A CA 1
ATOM 738 C C . LYS A 1 99 ? -6.27 10.109 -14.328 1 95.5 99 LYS A C 1
ATOM 740 O O . LYS A 1 99 ? -6.852 11.195 -14.414 1 95.5 99 LYS A O 1
ATOM 745 N N . ASN A 1 100 ? -6.164 9.305 -15.398 1 96.06 100 ASN A N 1
ATOM 746 C CA . ASN A 1 100 ? -6.633 9.656 -16.734 1 96.06 100 ASN A CA 1
ATOM 747 C C . ASN A 1 100 ? -8.148 9.828 -16.766 1 96.06 100 ASN A C 1
ATOM 749 O O . ASN A 1 100 ? -8.672 10.555 -17.609 1 96.06 100 ASN A O 1
ATOM 753 N N . HIS A 1 101 ? -8.844 9.234 -15.867 1 96.69 101 HIS A N 1
ATOM 754 C CA . HIS A 1 101 ? -10.297 9.312 -15.836 1 96.69 101 HIS A CA 1
ATOM 755 C C . HIS A 1 101 ? -10.766 10.305 -14.773 1 96.69 101 HIS A C 1
ATOM 757 O O . HIS A 1 101 ? -11.969 10.445 -14.547 1 96.69 101 HIS A O 1
ATOM 763 N N . GLY A 1 102 ? -9.766 10.906 -14.031 1 96.75 102 GLY A N 1
ATOM 764 C CA . GLY A 1 102 ? -10.086 11.883 -13 1 96.75 102 GLY A CA 1
ATOM 765 C C . GLY A 1 102 ? -10.641 11.25 -11.734 1 96.75 102 GLY A C 1
ATOM 766 O O . GLY A 1 102 ? -11.359 11.898 -10.977 1 96.75 102 GLY A O 1
ATOM 767 N N . PHE A 1 103 ? -10.359 9.93 -11.531 1 98.12 103 PHE A N 1
ATOM 768 C CA . PHE A 1 103 ? -10.82 9.234 -10.336 1 98.12 103 PHE A CA 1
ATOM 769 C C . PHE A 1 103 ? -9.836 9.414 -9.188 1 98.12 103 PHE A C 1
ATOM 771 O O . PHE A 1 103 ? -8.633 9.211 -9.367 1 98.12 103 PHE A O 1
ATOM 778 N N . ASP A 1 104 ? -10.359 9.828 -8.008 1 98.75 104 ASP A N 1
ATOM 779 C CA . ASP A 1 104 ? -9.562 9.82 -6.789 1 98.75 104 ASP A CA 1
ATOM 780 C C . ASP A 1 104 ? -9.133 8.398 -6.426 1 98.75 104 ASP A C 1
ATOM 782 O O . ASP A 1 104 ? -9.906 7.453 -6.586 1 98.75 104 ASP A O 1
ATOM 786 N N . PRO A 1 105 ? -7.961 8.219 -5.844 1 98.69 105 PRO A N 1
ATOM 787 C CA . PRO A 1 105 ? -7.496 6.871 -5.488 1 98.69 105 PRO A CA 1
ATOM 788 C C . PRO A 1 105 ? -8.422 6.172 -4.496 1 98.69 105 PRO A C 1
ATOM 790 O O . PRO A 1 105 ? -8.492 4.941 -4.473 1 98.69 105 PRO A O 1
ATOM 793 N N . GLN A 1 106 ? -9.125 6.871 -3.678 1 98.69 106 GLN A N 1
ATOM 794 C CA . GLN A 1 106 ? -10.031 6.289 -2.691 1 98.69 106 GLN A CA 1
ATOM 795 C C . GLN A 1 106 ? -11.422 6.074 -3.279 1 98.69 106 GLN A C 1
ATOM 797 O O . GLN A 1 106 ? -12.281 5.445 -2.65 1 98.69 106 GLN A O 1
ATOM 802 N N . SER A 1 107 ? -11.695 6.629 -4.492 1 98.25 107 SER A N 1
ATOM 803 C CA . SER A 1 107 ? -12.992 6.465 -5.145 1 98.25 107 SER A CA 1
ATOM 804 C C . SER A 1 107 ? -13.25 5.004 -5.5 1 98.25 107 SER A C 1
ATOM 806 O O . SER A 1 107 ? -12.352 4.312 -5.988 1 98.25 107 SER A O 1
ATOM 808 N N . PRO A 1 108 ? -14.484 4.512 -5.305 1 97.62 108 PRO A N 1
ATOM 809 C CA . PRO A 1 108 ? -14.797 3.145 -5.734 1 97.62 108 PRO A CA 1
ATOM 810 C C . PRO A 1 108 ? -14.625 2.945 -7.238 1 97.62 108 PRO A C 1
ATOM 812 O O . PRO A 1 108 ? -14.625 1.809 -7.715 1 97.62 108 PRO A O 1
ATOM 815 N N . LEU A 1 109 ? -14.445 4.016 -7.98 1 97.94 109 LEU A N 1
ATOM 816 C CA . LEU A 1 109 ? -14.227 3.92 -9.422 1 97.94 109 LEU A CA 1
ATOM 817 C C . LEU A 1 109 ? -12.773 3.572 -9.734 1 97.94 109 LEU A C 1
ATOM 819 O O . LEU A 1 109 ? -12.453 3.172 -10.852 1 97.94 109 LEU A O 1
ATOM 823 N N . CYS A 1 110 ? -11.93 3.84 -8.852 1 98.38 110 CYS A N 1
ATOM 824 C CA . CYS A 1 110 ? -10.539 3.396 -8.922 1 98.38 110 CYS A CA 1
ATOM 825 C C . CYS A 1 110 ? -10.352 2.072 -8.195 1 98.38 110 CYS A C 1
ATOM 827 O O . CYS A 1 110 ? -10.031 2.051 -7.004 1 98.38 110 CYS A O 1
ATOM 829 N N . ALA A 1 111 ? -10.469 0.987 -8.875 1 98.62 111 ALA A N 1
ATOM 830 C CA . ALA A 1 111 ? -10.57 -0.338 -8.273 1 98.62 111 ALA A CA 1
ATOM 831 C C . ALA A 1 111 ? -9.289 -0.704 -7.535 1 98.62 111 ALA A C 1
ATOM 833 O O . ALA A 1 111 ? -8.188 -0.43 -8.016 1 98.62 111 ALA A O 1
ATOM 834 N N . HIS A 1 112 ? -9.422 -1.246 -6.379 1 98.62 112 HIS A N 1
ATOM 835 C CA . HIS A 1 112 ? -8.305 -1.857 -5.672 1 98.62 112 HIS A CA 1
ATOM 836 C C . HIS A 1 112 ? -8.711 -3.184 -5.039 1 98.62 112 HIS A C 1
ATOM 838 O O . HIS A 1 112 ? -9.891 -3.41 -4.77 1 98.62 112 HIS A O 1
ATOM 844 N N . ILE A 1 113 ? -7.797 -4.082 -4.973 1 98.94 113 ILE A N 1
ATOM 845 C CA . ILE A 1 113 ? -7.977 -5.473 -4.582 1 98.94 113 ILE A CA 1
ATOM 846 C C . ILE A 1 113 ? -7.148 -5.77 -3.332 1 98.94 113 ILE A C 1
ATOM 848 O O . ILE A 1 113 ? -6.008 -5.316 -3.211 1 98.94 113 ILE A O 1
ATOM 852 N N . ILE A 1 114 ? -7.754 -6.492 -2.438 1 98.94 114 ILE A N 1
ATOM 853 C CA . ILE A 1 114 ? -7.039 -7.008 -1.273 1 98.94 114 ILE A CA 1
ATOM 854 C C . ILE A 1 114 ? -7.074 -8.539 -1.283 1 98.94 114 ILE A C 1
ATOM 856 O O . ILE A 1 114 ? -8.148 -9.141 -1.324 1 98.94 114 ILE A O 1
ATOM 860 N N . LEU A 1 115 ? -5.93 -9.148 -1.284 1 99 115 LEU A N 1
ATOM 861 C CA . LEU A 1 115 ? -5.77 -10.586 -1.148 1 99 115 LEU A CA 1
ATOM 862 C C . LEU A 1 115 ? -5.379 -10.961 0.279 1 99 115 LEU A C 1
ATOM 864 O O . LEU A 1 115 ? -4.332 -10.539 0.772 1 99 115 LEU A O 1
ATOM 868 N N . SER A 1 116 ? -6.242 -11.703 0.938 1 98.94 116 SER A N 1
ATOM 869 C CA . SER A 1 116 ? -5.945 -12.172 2.287 1 98.94 116 SER A CA 1
ATOM 870 C C . SER A 1 116 ? -5.461 -13.617 2.27 1 98.94 116 SER A C 1
ATOM 872 O O . SER A 1 116 ? -5.906 -14.422 1.443 1 98.94 116 SER A O 1
ATOM 874 N N . GLY A 1 117 ? -4.535 -13.906 3.137 1 98.94 117 GLY A N 1
ATOM 875 C CA . GLY A 1 117 ? -4.047 -15.273 3.277 1 98.94 117 GLY A CA 1
ATOM 876 C C . GLY A 1 117 ? -2.74 -15.359 4.043 1 98.94 117 GLY A C 1
ATOM 877 O O . GLY A 1 117 ? -2.639 -14.867 5.168 1 98.94 117 GLY A O 1
ATOM 878 N N . SER A 1 118 ? -1.771 -16.078 3.463 1 98.94 118 SER A N 1
ATOM 879 C CA . SER A 1 118 ? -0.444 -16.234 4.047 1 98.94 118 SER A CA 1
ATOM 880 C C . SER A 1 118 ? 0.641 -16.188 2.975 1 98.94 118 SER A C 1
ATOM 882 O O . SER A 1 118 ? 0.378 -16.484 1.805 1 98.94 118 SER A O 1
ATOM 884 N N . VAL A 1 119 ? 1.777 -15.781 3.357 1 98.94 119 VAL A N 1
ATOM 885 C CA . VAL A 1 119 ? 2.945 -15.836 2.484 1 98.94 119 VAL A CA 1
ATOM 886 C C . VAL A 1 119 ? 3.75 -17.109 2.773 1 98.94 119 VAL A C 1
ATOM 888 O O . VAL A 1 119 ? 4.168 -17.328 3.912 1 98.94 119 VAL A O 1
ATOM 891 N N . ILE A 1 120 ? 3.982 -17.859 1.719 1 98.81 120 ILE A N 1
ATOM 892 C CA . ILE A 1 120 ? 4.648 -19.141 1.918 1 98.81 120 ILE A CA 1
ATOM 893 C C . ILE A 1 120 ? 5.824 -19.266 0.952 1 98.81 120 ILE A C 1
ATOM 895 O O . ILE A 1 120 ? 5.715 -18.891 -0.219 1 98.81 120 ILE A O 1
ATOM 899 N N . GLU A 1 121 ? 6.938 -19.797 1.469 1 98.88 121 GLU A N 1
ATOM 900 C CA . GLU A 1 121 ? 8.078 -20.109 0.614 1 98.88 121 GLU A CA 1
ATOM 901 C C . GLU A 1 121 ? 7.75 -21.203 -0.383 1 98.88 121 GLU A C 1
ATOM 903 O O . GLU A 1 121 ? 7.086 -22.188 -0.034 1 98.88 121 GLU A O 1
ATOM 908 N N . VAL A 1 122 ? 8.18 -21 -1.657 1 98.88 122 VAL A N 1
ATOM 909 C CA . VAL A 1 122 ? 7.969 -22.047 -2.664 1 98.88 122 VAL A CA 1
ATOM 910 C C . VAL A 1 122 ? 9.305 -22.672 -3.049 1 98.88 122 VAL A C 1
ATOM 912 O O . VAL A 1 122 ? 10.336 -21.984 -3.053 1 98.88 122 VAL A O 1
ATOM 915 N N . ASN A 1 123 ? 9.242 -23.953 -3.42 1 98.44 123 ASN A N 1
ATOM 916 C CA . ASN A 1 123 ? 10.445 -24.719 -3.742 1 98.44 123 ASN A CA 1
ATOM 917 C C . ASN A 1 123 ? 10.242 -25.594 -4.984 1 98.44 123 ASN A C 1
ATOM 919 O O . ASN A 1 123 ? 9.148 -25.609 -5.559 1 98.44 123 ASN A O 1
ATOM 923 N N . GLY A 1 124 ? 11.352 -26.188 -5.453 1 98.06 124 GLY A N 1
ATOM 924 C CA . GLY A 1 124 ? 11.273 -27.094 -6.582 1 98.06 124 GLY A CA 1
ATOM 925 C C . GLY A 1 124 ? 10.742 -26.438 -7.84 1 98.06 124 GLY A C 1
ATOM 926 O O . GLY A 1 124 ? 11.211 -25.359 -8.234 1 98.06 124 GLY A O 1
ATOM 927 N N . SER A 1 125 ? 9.82 -27.109 -8.5 1 98.44 125 SER A N 1
ATOM 928 C CA . SER A 1 125 ? 9.273 -26.656 -9.781 1 98.44 125 SER A CA 1
ATOM 929 C C . SER A 1 125 ? 8.547 -25.328 -9.633 1 98.44 125 SER A C 1
ATOM 931 O O . SER A 1 125 ? 8.625 -24.469 -10.516 1 98.44 125 SER A O 1
ATOM 933 N N . GLU A 1 126 ? 7.883 -25.156 -8.516 1 98.5 126 GLU A N 1
ATOM 934 C CA . GLU A 1 126 ? 7.164 -23.906 -8.344 1 98.5 126 GLU A CA 1
ATOM 935 C C . GLU A 1 126 ? 8.133 -22.734 -8.164 1 98.5 126 GLU A C 1
ATOM 937 O O . GLU A 1 126 ? 7.844 -21.609 -8.594 1 98.5 126 GLU A O 1
ATOM 942 N N . ALA A 1 127 ? 9.25 -22.953 -7.527 1 98.75 127 ALA A N 1
ATOM 943 C CA . ALA A 1 127 ? 10.25 -21.906 -7.41 1 98.75 127 ALA A CA 1
ATOM 944 C C . ALA A 1 127 ? 10.766 -21.484 -8.781 1 98.75 127 ALA A C 1
ATOM 946 O O . ALA A 1 127 ? 11.047 -20.297 -9.008 1 98.75 127 ALA A O 1
ATOM 947 N N . SER A 1 128 ? 10.914 -22.469 -9.648 1 98.62 128 SER A N 1
ATOM 948 C CA . SER A 1 128 ? 11.344 -22.156 -11.016 1 98.62 128 SER A CA 1
ATOM 949 C C . SER A 1 128 ? 10.32 -21.281 -11.727 1 98.62 128 SER A C 1
ATOM 951 O O . SER A 1 128 ? 10.695 -20.344 -12.445 1 98.62 128 SER A O 1
ATOM 953 N N . VAL A 1 129 ? 9.062 -21.594 -11.562 1 98.38 129 VAL A N 1
ATOM 954 C CA . VAL A 1 129 ? 7.992 -20.781 -12.133 1 98.38 129 VAL A CA 1
ATOM 955 C C . VAL A 1 129 ? 8.031 -19.375 -11.539 1 98.38 129 VAL A C 1
ATOM 957 O O . VAL A 1 129 ? 7.957 -18.391 -12.273 1 98.38 129 VAL A O 1
ATOM 960 N N . ALA A 1 130 ? 8.148 -19.266 -10.18 1 98.88 130 ALA A N 1
ATOM 961 C CA . ALA A 1 130 ? 8.211 -17.984 -9.5 1 98.88 130 ALA A CA 1
ATOM 962 C C . ALA A 1 130 ? 9.383 -17.141 -10.008 1 98.88 130 ALA A C 1
ATOM 964 O O . ALA A 1 130 ? 9.219 -15.953 -10.305 1 98.88 130 ALA A O 1
ATOM 965 N N . LYS A 1 131 ? 10.516 -17.75 -10.156 1 98.81 131 LYS A N 1
ATOM 966 C CA . LYS A 1 131 ? 11.703 -17.078 -10.664 1 98.81 131 LYS A CA 1
ATOM 967 C C . LYS A 1 131 ? 11.453 -16.5 -12.055 1 98.81 131 LYS A C 1
ATOM 969 O O . LYS A 1 131 ? 11.711 -15.32 -12.297 1 98.81 131 LYS A O 1
ATOM 974 N N . ALA A 1 132 ? 10.984 -17.344 -12.93 1 98.5 132 ALA A N 1
ATOM 975 C CA . ALA A 1 132 ? 10.758 -16.922 -14.312 1 98.5 132 ALA A CA 1
ATOM 976 C C . ALA A 1 132 ? 9.766 -15.766 -14.383 1 98.5 132 ALA A C 1
ATOM 978 O O . ALA A 1 132 ? 9.984 -14.781 -15.094 1 98.5 132 ALA A O 1
ATOM 979 N N . THR A 1 133 ? 8.688 -15.898 -13.609 1 98.19 133 THR A N 1
ATOM 980 C CA . THR A 1 133 ? 7.637 -14.883 -13.633 1 98.19 133 THR A CA 1
ATOM 981 C C . THR A 1 133 ? 8.141 -13.57 -13.047 1 98.19 133 THR A C 1
ATOM 983 O O . THR A 1 133 ? 7.93 -12.5 -13.625 1 98.19 133 THR A O 1
ATOM 986 N N . LEU A 1 134 ? 8.875 -13.609 -11.953 1 98.88 134 LEU A N 1
ATOM 987 C CA . LEU A 1 134 ? 9.383 -12.414 -11.281 1 98.88 134 LEU A CA 1
ATOM 988 C C . LEU A 1 134 ? 10.477 -11.75 -12.117 1 98.88 134 LEU A C 1
ATOM 990 O O . LEU A 1 134 ? 10.445 -10.539 -12.336 1 98.88 134 LEU A O 1
ATOM 994 N N . PHE A 1 135 ? 11.375 -12.508 -12.656 1 98.75 135 PHE A N 1
ATOM 995 C CA . PHE A 1 135 ? 12.531 -11.93 -13.336 1 98.75 135 PHE A CA 1
ATOM 996 C C . PHE A 1 135 ? 12.133 -11.359 -14.688 1 98.75 135 PHE A C 1
ATOM 998 O O . PHE A 1 135 ? 12.773 -10.43 -15.188 1 98.75 135 PHE A O 1
ATOM 1005 N N . SER A 1 136 ? 11.086 -11.867 -15.281 1 98.06 136 SER A N 1
ATOM 1006 C CA . SER A 1 136 ? 10.578 -11.305 -16.531 1 98.06 136 SER A CA 1
ATOM 1007 C C . SER A 1 136 ? 9.953 -9.93 -16.297 1 98.06 136 SER A C 1
ATOM 1009 O O . SER A 1 136 ? 10.164 -9.008 -17.094 1 98.06 136 SER A O 1
ATOM 1011 N N . ARG A 1 137 ? 9.258 -9.766 -15.18 1 98 137 ARG A N 1
ATOM 1012 C CA . ARG A 1 137 ? 8.562 -8.516 -14.891 1 98 137 ARG A CA 1
ATOM 1013 C C . ARG A 1 137 ? 9.477 -7.559 -14.125 1 98 137 ARG A C 1
ATOM 1015 O O . ARG A 1 137 ? 9.266 -6.344 -14.148 1 98 137 ARG A O 1
ATOM 1022 N N . HIS A 1 138 ? 10.453 -8.062 -13.406 1 98.69 138 HIS A N 1
ATOM 1023 C CA . HIS A 1 138 ? 11.383 -7.324 -12.57 1 98.69 138 HIS A CA 1
ATOM 1024 C C . HIS A 1 138 ? 12.828 -7.691 -12.898 1 98.69 138 HIS A C 1
ATOM 1026 O O . HIS A 1 138 ? 13.516 -8.305 -12.078 1 98.69 138 HIS A O 1
ATOM 1032 N N . PRO A 1 139 ? 13.273 -7.258 -14.023 1 98.38 139 PRO A N 1
ATOM 1033 C CA . PRO A 1 139 ? 14.578 -7.73 -14.5 1 98.38 139 PRO A CA 1
ATOM 1034 C C . PRO A 1 139 ? 15.727 -7.305 -13.586 1 98.38 139 PRO A C 1
ATOM 1036 O O . PRO A 1 139 ? 16.766 -7.973 -13.539 1 98.38 139 PRO A O 1
ATOM 1039 N N . GLU A 1 140 ? 15.562 -6.254 -12.82 1 98.25 140 GLU A N 1
ATOM 1040 C CA . GLU A 1 140 ? 16.594 -5.801 -11.891 1 98.25 140 GLU A CA 1
ATOM 1041 C C . GLU A 1 140 ? 16.938 -6.887 -10.875 1 98.25 140 GLU A C 1
ATOM 1043 O O . GLU A 1 140 ? 18.062 -6.949 -10.383 1 98.25 140 GLU A O 1
ATOM 1048 N N . MET A 1 141 ? 16.031 -7.734 -10.578 1 98.56 141 MET A N 1
ATOM 1049 C CA . MET A 1 141 ? 16.188 -8.766 -9.555 1 98.56 141 MET A CA 1
ATOM 1050 C C . MET A 1 141 ? 17.328 -9.711 -9.914 1 98.56 141 MET A C 1
ATOM 1052 O O . MET A 1 141 ? 17.984 -10.273 -9.031 1 98.56 141 MET A O 1
ATOM 1056 N N . ILE A 1 142 ? 17.562 -9.891 -11.172 1 98.44 142 ILE A N 1
ATOM 1057 C CA . ILE A 1 142 ? 18.562 -10.828 -11.664 1 98.44 142 ILE A CA 1
ATOM 1058 C C . ILE A 1 142 ? 19.938 -10.469 -11.094 1 98.44 142 ILE A C 1
ATOM 1060 O O . ILE A 1 142 ? 20.734 -11.352 -10.789 1 98.44 142 ILE A O 1
ATOM 1064 N N . ASP A 1 143 ? 20.109 -9.195 -10.836 1 97.81 143 ASP A N 1
ATOM 1065 C CA . ASP A 1 143 ? 21.438 -8.719 -10.469 1 97.81 143 ASP A CA 1
ATOM 1066 C C . ASP A 1 143 ? 21.516 -8.398 -8.977 1 97.81 143 ASP A C 1
ATOM 1068 O O . ASP A 1 143 ? 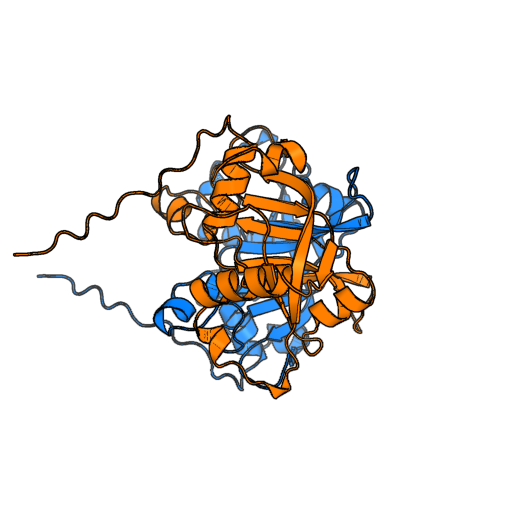22.516 -7.844 -8.508 1 97.81 143 ASP A O 1
ATOM 1072 N N . TRP A 1 144 ? 20.453 -8.695 -8.242 1 98.12 144 TRP A N 1
ATOM 1073 C CA . TRP A 1 144 ? 20.484 -8.406 -6.812 1 98.12 144 TRP A CA 1
ATOM 1074 C C . TRP A 1 144 ? 21.547 -9.242 -6.109 1 98.12 144 TRP A C 1
ATOM 1076 O O . TRP A 1 144 ? 21.844 -10.359 -6.531 1 98.12 144 TRP A O 1
ATOM 1086 N N . PRO A 1 145 ? 22.172 -8.664 -5.055 1 97.19 145 PRO A N 1
ATOM 1087 C CA . PRO A 1 145 ? 23.328 -9.305 -4.43 1 97.19 145 PRO A CA 1
ATOM 1088 C C . PRO A 1 145 ? 23 -10.703 -3.895 1 97.19 145 PRO A C 1
ATOM 1090 O O . PRO A 1 145 ? 22.094 -10.859 -3.086 1 97.19 145 PRO A O 1
ATOM 1093 N N . THR A 1 146 ? 23.766 -11.641 -4.191 1 96.69 146 THR A N 1
ATOM 1094 C CA . THR A 1 146 ? 23.484 -13.039 -3.875 1 96.69 146 THR A CA 1
ATOM 1095 C C . THR A 1 146 ? 23.625 -13.297 -2.377 1 96.69 146 THR A C 1
ATOM 1097 O O . THR A 1 146 ? 23.078 -14.266 -1.854 1 96.69 146 THR A O 1
ATOM 1100 N N . ASP A 1 147 ? 24.344 -12.484 -1.685 1 96.94 147 ASP A N 1
ATOM 1101 C CA . ASP A 1 147 ? 24.609 -12.719 -0.27 1 96.94 147 ASP A CA 1
ATOM 1102 C C . ASP A 1 147 ? 23.391 -12.359 0.589 1 96.94 147 ASP A C 1
ATOM 1104 O O . ASP A 1 147 ? 23.438 -12.5 1.812 1 96.94 147 ASP A O 1
ATOM 1108 N N . HIS A 1 148 ? 22.281 -11.961 -0.031 1 97.38 148 HIS A N 1
ATOM 1109 C CA . HIS A 1 148 ? 21.062 -11.672 0.715 1 97.38 148 HIS A CA 1
ATOM 1110 C C . HIS A 1 148 ? 20.219 -12.93 0.9 1 97.38 148 HIS A C 1
ATOM 1112 O O . HIS A 1 148 ? 19.172 -12.898 1.567 1 97.38 148 HIS A O 1
ATOM 1118 N N . ASN A 1 149 ? 20.656 -14.055 0.333 1 97.75 149 ASN A N 1
ATOM 1119 C CA . ASN A 1 149 ? 19.969 -15.336 0.49 1 97.75 149 ASN A CA 1
ATOM 1120 C C . ASN A 1 149 ? 18.484 -15.227 0.15 1 97.75 149 ASN A C 1
ATOM 1122 O O . ASN A 1 149 ? 17.641 -15.602 0.958 1 97.75 149 ASN A O 1
ATOM 1126 N N . TRP A 1 150 ? 18.297 -14.82 -1.023 1 98.75 150 TRP A N 1
ATOM 1127 C CA . TRP A 1 150 ? 16.938 -14.617 -1.514 1 98.75 150 TRP A CA 1
ATOM 1128 C C . TRP A 1 150 ? 16.188 -15.938 -1.616 1 98.75 150 TRP A C 1
ATOM 1130 O O . TRP A 1 150 ? 16.797 -16.984 -1.89 1 98.75 150 TRP A O 1
ATOM 1140 N N . PHE A 1 151 ? 14.867 -15.906 -1.385 1 98.88 151 PHE A N 1
ATOM 1141 C CA . PHE A 1 151 ? 13.992 -17.047 -1.631 1 98.88 151 PHE A CA 1
ATOM 1142 C C . PHE A 1 151 ? 12.695 -16.594 -2.287 1 98.88 151 PHE A C 1
ATOM 1144 O O . PHE A 1 151 ? 12.32 -15.422 -2.195 1 98.88 151 PHE A O 1
ATOM 1151 N N . PHE A 1 152 ? 12.078 -17.5 -3.033 1 98.94 152 PHE A N 1
ATOM 1152 C CA . PHE A 1 152 ? 10.812 -17.234 -3.709 1 98.94 152 PHE A CA 1
ATOM 1153 C C . PHE A 1 152 ? 9.641 -17.625 -2.82 1 98.94 152 PHE A C 1
ATOM 1155 O O . PHE A 1 152 ? 9.68 -18.641 -2.133 1 98.94 152 PHE A O 1
ATOM 1162 N N . ALA A 1 153 ? 8.656 -16.781 -2.795 1 98.94 153 ALA A N 1
ATOM 1163 C CA . ALA A 1 153 ? 7.441 -17.031 -2.02 1 98.94 153 ALA A CA 1
ATOM 1164 C C . ALA A 1 153 ? 6.191 -16.719 -2.84 1 98.94 153 ALA A C 1
ATOM 1166 O O . ALA A 1 153 ? 6.277 -16.078 -3.889 1 98.94 153 ALA A O 1
ATOM 1167 N N . LYS A 1 154 ? 5.074 -17.203 -2.424 1 98.94 154 LYS A N 1
ATOM 1168 C CA . LYS A 1 154 ? 3.791 -16.875 -3.037 1 98.94 154 LYS A CA 1
ATOM 1169 C C . LYS A 1 154 ? 2.771 -16.453 -1.982 1 98.94 154 LYS A C 1
ATOM 1171 O O . LYS A 1 154 ? 2.932 -16.75 -0.798 1 98.94 154 LYS A O 1
ATOM 1176 N N . MET A 1 155 ? 1.779 -15.742 -2.385 1 98.94 155 MET A N 1
ATOM 1177 C CA . MET A 1 155 ? 0.584 -15.508 -1.579 1 98.94 155 MET A CA 1
ATOM 1178 C C . MET A 1 155 ? -0.369 -16.703 -1.664 1 98.94 155 MET A C 1
ATOM 1180 O O . MET A 1 155 ? -0.868 -17.016 -2.742 1 98.94 155 MET A O 1
ATOM 1184 N N . ASN A 1 156 ? -0.52 -17.391 -0.576 1 98.88 156 ASN A N 1
ATOM 1185 C CA . ASN A 1 156 ? -1.589 -18.375 -0.455 1 98.88 156 ASN A CA 1
ATOM 1186 C C . ASN A 1 156 ? -2.92 -17.719 -0.105 1 98.88 156 ASN A C 1
ATOM 1188 O O . ASN A 1 156 ? -3.201 -17.453 1.066 1 98.88 156 ASN A O 1
ATOM 1192 N N . ILE A 1 157 ? -3.783 -17.562 -1.117 1 98.94 157 ILE A N 1
ATOM 1193 C CA . ILE A 1 157 ? -4.965 -16.719 -1.021 1 98.94 157 ILE A CA 1
ATOM 1194 C C . ILE A 1 157 ? -6.105 -17.5 -0.36 1 98.94 157 ILE A C 1
ATOM 1196 O O . ILE A 1 157 ? -6.449 -18.594 -0.797 1 98.94 157 ILE A O 1
ATOM 1200 N N . THR A 1 158 ? -6.707 -16.922 0.669 1 98.81 158 THR A N 1
ATOM 1201 C CA . THR A 1 158 ? -7.867 -17.531 1.307 1 98.81 158 THR A CA 1
ATOM 1202 C C . THR A 1 158 ? -9.109 -16.672 1.101 1 98.81 158 THR A C 1
ATOM 1204 O O . THR A 1 158 ? -10.234 -17.156 1.272 1 98.81 158 THR A O 1
ATOM 1207 N N . GLN A 1 159 ? -8.992 -15.445 0.801 1 98.75 159 GLN A N 1
ATOM 1208 C CA . GLN A 1 159 ? -10.102 -14.531 0.526 1 98.75 159 GLN A CA 1
ATOM 1209 C C . GLN A 1 159 ? -9.664 -13.414 -0.413 1 98.75 159 GLN A C 1
ATOM 1211 O O . GLN A 1 159 ? -8.555 -12.891 -0.294 1 98.75 159 GLN A O 1
ATOM 1216 N N . VAL A 1 160 ? -10.547 -13.016 -1.341 1 98.94 160 VAL A N 1
ATOM 1217 C CA . VAL A 1 160 ? -10.32 -11.883 -2.238 1 98.94 160 VAL A CA 1
ATOM 1218 C C . VAL A 1 160 ? -11.375 -10.805 -1.988 1 98.94 160 VAL A C 1
ATOM 1220 O O . VAL A 1 160 ? -12.578 -11.07 -2.053 1 98.94 160 VAL A O 1
ATOM 1223 N N . TRP A 1 161 ? -10.938 -9.656 -1.683 1 98.88 161 TRP A N 1
ATOM 1224 C CA . TRP A 1 161 ? -11.789 -8.484 -1.498 1 98.88 161 TRP A CA 1
ATOM 1225 C C . TRP A 1 161 ? -11.664 -7.535 -2.684 1 98.88 161 TRP A C 1
ATOM 1227 O O . TRP A 1 161 ? -10.555 -7.188 -3.1 1 98.88 161 TRP A O 1
ATOM 1237 N N . VAL A 1 162 ? -12.805 -7.141 -3.217 1 98.88 162 VAL A N 1
ATOM 1238 C CA . VAL A 1 162 ? -12.836 -6.336 -4.434 1 98.88 162 VAL A CA 1
ATOM 1239 C C . VAL A 1 162 ? -13.602 -5.043 -4.18 1 98.88 162 VAL A C 1
ATOM 1241 O O . VAL A 1 162 ? -14.82 -5.062 -3.975 1 98.88 162 VAL A O 1
ATOM 1244 N N . LEU A 1 163 ? -12.898 -3.973 -4.098 1 98.56 163 LEU A N 1
ATOM 1245 C CA . LEU A 1 163 ? -13.5 -2.645 -4.047 1 98.56 163 LEU A CA 1
ATOM 1246 C C . LEU A 1 163 ? -13.547 -2.02 -5.438 1 98.56 163 LEU A C 1
ATOM 1248 O O . LEU A 1 163 ? -12.555 -1.459 -5.91 1 98.56 163 LEU A O 1
ATOM 1252 N N . ASP A 1 164 ? -14.578 -2.18 -6.043 1 98.31 164 ASP A N 1
ATOM 1253 C CA . ASP A 1 164 ? -14.805 -1.782 -7.43 1 98.31 164 ASP A CA 1
ATOM 1254 C C . ASP A 1 164 ? -16.25 -1.339 -7.648 1 98.31 164 ASP A C 1
ATOM 1256 O O . ASP A 1 164 ? -17.172 -2.148 -7.551 1 98.31 164 ASP A O 1
ATOM 1260 N N . TYR A 1 165 ? -16.344 -0.001 -8.008 1 97.12 165 TYR A N 1
ATOM 1261 C CA . TYR A 1 165 ? -17.641 0.584 -8.305 1 97.12 165 TYR A CA 1
ATOM 1262 C C . TYR A 1 165 ? -18.469 0.76 -7.027 1 97.12 165 TYR A C 1
ATOM 1264 O O . TYR A 1 165 ? -17.969 0.49 -5.926 1 97.12 165 TYR A O 1
ATOM 1272 N N . PHE A 1 166 ? -19.641 1.282 -7.16 1 94.88 166 PHE A N 1
ATOM 1273 C CA . PHE A 1 166 ? -20.469 1.651 -6.023 1 94.88 166 PHE A CA 1
ATOM 1274 C C . PHE A 1 166 ? -21.172 0.427 -5.449 1 94.88 166 PHE A C 1
ATOM 1276 O O . PHE A 1 166 ? -21.453 -0.53 -6.172 1 94.88 166 PHE A O 1
ATOM 1283 N N . GLY A 1 167 ? -21.453 0.439 -4.113 1 92.88 167 GLY A N 1
ATOM 1284 C CA . GLY A 1 167 ? -22.156 -0.657 -3.482 1 92.88 167 GLY A CA 1
ATOM 1285 C C . GLY A 1 167 ? -21.344 -1.386 -2.439 1 92.88 167 GLY A C 1
ATOM 1286 O O . GLY A 1 167 ? -21.75 -2.438 -1.941 1 92.88 167 GLY A O 1
ATOM 1287 N N . GLY A 1 168 ? -20.219 -0.906 -2.068 1 93.62 168 GLY A N 1
ATOM 1288 C CA . GLY A 1 168 ? -19.406 -1.494 -1.015 1 93.62 168 GLY A CA 1
ATOM 1289 C C . GLY A 1 168 ? -18.484 -2.596 -1.512 1 93.62 168 GLY A C 1
ATOM 1290 O O . GLY A 1 168 ? -18.562 -3.004 -2.672 1 93.62 168 GLY A O 1
ATOM 1291 N N . VAL A 1 169 ? -17.688 -3.135 -0.626 1 97.69 169 VAL A N 1
ATOM 1292 C CA . VAL A 1 169 ? -16.703 -4.168 -0.936 1 97.69 169 VAL A CA 1
ATOM 1293 C C . VAL A 1 169 ? -17.422 -5.473 -1.289 1 97.69 169 VAL A C 1
ATOM 1295 O O . VAL A 1 169 ? -18.438 -5.816 -0.68 1 97.69 169 VAL A O 1
ATOM 1298 N N . LYS A 1 170 ? -16.984 -6.152 -2.303 1 98.25 170 LYS A N 1
ATOM 1299 C CA . LYS A 1 170 ? -17.406 -7.504 -2.668 1 98.25 170 LYS A CA 1
ATOM 1300 C C . LYS A 1 170 ? -16.312 -8.523 -2.355 1 98.25 170 LYS A C 1
ATOM 1302 O O . LYS A 1 170 ? -15.133 -8.164 -2.238 1 98.25 170 LYS A O 1
ATOM 1307 N N . THR A 1 171 ? -16.75 -9.75 -2.172 1 98.31 171 THR A N 1
ATOM 1308 C CA . THR A 1 171 ? -15.789 -10.828 -1.943 1 98.31 171 THR A CA 1
ATOM 1309 C C . THR A 1 171 ? -15.945 -11.922 -3 1 98.31 171 THR A C 1
ATOM 1311 O O . THR A 1 171 ? -17.047 -12.156 -3.504 1 98.31 171 THR A O 1
ATOM 1314 N N . VAL A 1 172 ? -14.805 -12.492 -3.361 1 98.19 172 VAL A N 1
ATOM 1315 C CA . VAL A 1 172 ? -14.75 -13.664 -4.23 1 98.19 172 VAL A CA 1
ATOM 1316 C C . VAL A 1 172 ? -13.922 -14.758 -3.57 1 98.19 172 VAL A C 1
ATOM 1318 O O . VAL A 1 172 ? -12.93 -14.469 -2.891 1 98.19 172 VAL A O 1
ATOM 1321 N N . THR A 1 173 ? -14.352 -16.031 -3.742 1 98.44 173 THR A N 1
ATOM 1322 C CA . THR A 1 173 ? -13.562 -17.141 -3.23 1 98.44 173 THR A CA 1
ATOM 1323 C C . THR A 1 173 ? -12.312 -17.359 -4.082 1 98.44 173 THR A C 1
ATOM 1325 O O . THR A 1 173 ? -12.266 -16.938 -5.242 1 98.44 173 THR A O 1
ATOM 1328 N N . PRO A 1 174 ? -11.375 -18.031 -3.471 1 98.81 174 PRO A N 1
ATOM 1329 C CA . PRO A 1 174 ? -10.211 -18.375 -4.289 1 98.81 174 PRO A CA 1
ATOM 1330 C C . PRO A 1 174 ? -10.578 -19.188 -5.527 1 98.81 174 PRO A C 1
ATOM 1332 O O . PRO A 1 174 ? -10 -18.984 -6.598 1 98.81 174 PRO A O 1
ATOM 1335 N N . GLU A 1 175 ? -11.516 -20.062 -5.406 1 98.69 175 GLU A N 1
ATOM 1336 C CA . GLU A 1 175 ? -11.938 -20.859 -6.551 1 98.69 175 GLU A CA 1
ATOM 1337 C C . GLU A 1 175 ? -12.477 -19.984 -7.668 1 98.69 175 GLU A C 1
ATOM 1339 O O . GLU A 1 175 ? -12.102 -20.141 -8.828 1 98.69 175 GLU A O 1
ATOM 1344 N N . GLU A 1 176 ? -13.391 -19.062 -7.316 1 98.69 176 GLU A N 1
ATOM 1345 C CA . GLU A 1 176 ? -13.938 -18.125 -8.297 1 98.69 176 GLU A CA 1
ATOM 1346 C C . GLU A 1 176 ? -12.836 -17.266 -8.906 1 98.69 176 GLU A C 1
ATOM 1348 O O . GLU A 1 176 ? -12.82 -17.047 -10.117 1 98.69 176 GLU A O 1
ATOM 1353 N N . TYR A 1 177 ? -11.945 -16.844 -8.109 1 98.88 177 TYR A N 1
ATOM 1354 C CA . TYR A 1 177 ? -10.82 -16.016 -8.523 1 98.88 177 TYR A CA 1
ATOM 1355 C C . TYR A 1 177 ? -9.953 -16.734 -9.547 1 98.88 177 TYR A C 1
ATOM 1357 O O . TYR A 1 177 ? -9.656 -16.188 -10.609 1 98.88 177 TYR A O 1
ATOM 1365 N N . TYR A 1 178 ? -9.625 -17.953 -9.297 1 98.75 178 TYR A N 1
ATOM 1366 C CA . TYR A 1 178 ? -8.703 -18.688 -10.148 1 98.75 178 TYR A CA 1
ATOM 1367 C C . TYR A 1 178 ? -9.398 -19.172 -11.414 1 98.75 178 TYR A C 1
ATOM 1369 O O . TYR A 1 178 ? -8.742 -19.5 -12.406 1 98.75 178 TYR A O 1
ATOM 1377 N N . ARG A 1 179 ? -10.703 -19.219 -11.375 1 98.31 179 ARG A N 1
ATOM 1378 C CA . ARG A 1 179 ? -11.461 -19.609 -12.562 1 98.31 179 ARG A CA 1
ATOM 1379 C C . ARG A 1 179 ? -11.531 -18.469 -13.57 1 98.31 179 ARG A C 1
ATOM 1381 O O . ARG A 1 179 ? -11.719 -18.688 -14.766 1 98.31 179 ARG A O 1
ATOM 1388 N N . ALA A 1 180 ? -11.391 -17.25 -13.078 1 97.81 180 ALA A N 1
ATOM 1389 C CA . ALA A 1 180 ? -11.453 -16.078 -13.938 1 97.81 180 ALA A CA 1
ATOM 1390 C C . ALA A 1 180 ? -10.141 -15.883 -14.688 1 97.81 180 ALA A C 1
ATOM 1392 O O . ALA A 1 180 ? -9.109 -16.453 -14.32 1 97.81 180 ALA A O 1
ATOM 1393 N N . THR A 1 181 ? -10.219 -15.133 -15.82 1 93.75 181 THR A N 1
ATOM 1394 C CA . THR A 1 181 ? -9.047 -14.742 -16.578 1 93.75 181 THR A CA 1
ATOM 1395 C C . THR A 1 181 ? -8.805 -13.234 -16.469 1 93.75 181 THR A C 1
ATOM 1397 O O . THR A 1 181 ? -9.758 -12.461 -16.344 1 93.75 181 THR A O 1
ATOM 1400 N N . PRO A 1 182 ? -7.555 -12.867 -16.531 1 91.19 182 PRO A N 1
ATOM 1401 C CA . PRO A 1 182 ? -7.262 -11.445 -16.328 1 91.19 182 PRO A CA 1
ATOM 1402 C C . PRO A 1 182 ? -7.688 -10.586 -17.516 1 91.19 182 PRO A C 1
ATOM 1404 O O . PRO A 1 182 ? -7.809 -11.078 -18.641 1 91.19 182 PRO A O 1
ATOM 1407 N N . MET B 1 1 ? 4.539 29.281 -30.953 1 40.34 1 MET B N 1
ATOM 1408 C CA . MET B 1 1 ? 5.438 29.141 -29.812 1 40.34 1 MET B CA 1
ATOM 1409 C C . MET B 1 1 ? 5.219 27.812 -29.125 1 40.34 1 MET B C 1
ATOM 1411 O O . MET B 1 1 ? 4.125 27.547 -28.609 1 40.34 1 MET B O 1
ATOM 1415 N N . THR B 1 2 ? 5.914 26.703 -29.438 1 36.34 2 THR B N 1
ATOM 1416 C CA . THR B 1 2 ? 5.797 25.344 -28.922 1 36.34 2 THR B CA 1
ATOM 1417 C C . THR B 1 2 ? 6.141 25.297 -27.438 1 36.34 2 THR B C 1
ATOM 1419 O O . THR B 1 2 ? 7.254 25.656 -27.031 1 36.34 2 THR B O 1
ATOM 1422 N N . ALA B 1 3 ? 5.23 25.484 -26.562 1 35.94 3 ALA B N 1
ATOM 1423 C CA . ALA B 1 3 ? 5.535 25.406 -25.141 1 35.94 3 ALA B CA 1
ATOM 1424 C C . ALA B 1 3 ? 6.25 24.094 -24.797 1 35.94 3 ALA B C 1
ATOM 1426 O O . ALA B 1 3 ? 5.73 23.016 -25.062 1 35.94 3 ALA B O 1
ATOM 1427 N N . VAL B 1 4 ? 7.68 24.047 -24.703 1 40.53 4 VAL B N 1
ATOM 1428 C CA . VAL B 1 4 ? 8.438 22.891 -24.234 1 40.53 4 VAL B CA 1
ATOM 1429 C C . VAL B 1 4 ? 8.016 22.516 -22.812 1 40.53 4 VAL B C 1
ATOM 1431 O O . VAL B 1 4 ? 8.07 23.359 -21.906 1 40.53 4 VAL B O 1
ATOM 1434 N N . LEU B 1 5 ? 7.207 21.609 -22.672 1 42.25 5 LEU B N 1
ATOM 1435 C CA . LEU B 1 5 ? 6.883 21.094 -21.344 1 42.25 5 LEU B CA 1
ATOM 1436 C C . LEU B 1 5 ? 8.141 20.641 -20.625 1 42.25 5 LEU B C 1
ATOM 1438 O O . LEU B 1 5 ? 8.805 19.688 -21.047 1 42.25 5 LEU B O 1
ATOM 1442 N N . ILE B 1 6 ? 8.914 21.562 -20.078 1 42.81 6 ILE B N 1
ATOM 1443 C CA . ILE B 1 6 ? 10.102 21.172 -19.312 1 42.81 6 ILE B CA 1
ATOM 1444 C C . ILE B 1 6 ? 9.695 20.266 -18.156 1 42.81 6 ILE B C 1
ATOM 1446 O O . ILE B 1 6 ? 8.945 20.688 -17.266 1 42.81 6 ILE B O 1
ATOM 1450 N N . ILE B 1 7 ? 9.664 18.969 -18.359 1 53 7 ILE B N 1
ATOM 1451 C CA . ILE B 1 7 ? 9.477 18.031 -17.25 1 53 7 ILE B CA 1
ATOM 1452 C C . ILE B 1 7 ? 10.633 18.156 -16.25 1 53 7 ILE B C 1
ATOM 1454 O O . ILE B 1 7 ? 11.781 17.875 -16.594 1 53 7 ILE B O 1
ATOM 1458 N N . VAL B 1 8 ? 10.57 19.094 -15.258 1 54.78 8 VAL B N 1
ATOM 1459 C CA . VAL B 1 8 ? 11.586 19.172 -14.211 1 54.78 8 VAL B CA 1
ATOM 1460 C C . VAL B 1 8 ? 11.672 17.844 -13.461 1 54.78 8 VAL B C 1
ATOM 1462 O O . VAL B 1 8 ? 10.672 17.391 -12.906 1 54.78 8 VAL B O 1
ATOM 1465 N N . PRO B 1 9 ? 12.727 17.188 -13.672 1 68.12 9 PRO B N 1
ATOM 1466 C CA . PRO B 1 9 ? 12.883 15.93 -12.938 1 68.12 9 PRO B CA 1
ATOM 1467 C C . PRO B 1 9 ? 12.719 16.109 -11.43 1 68.12 9 PRO B C 1
ATOM 1469 O O . PRO B 1 9 ? 13.102 17.141 -10.883 1 68.12 9 PRO B O 1
ATOM 1472 N N . LEU B 1 10 ? 11.867 15.234 -10.844 1 79.44 10 LEU B N 1
ATOM 1473 C CA . LEU B 1 10 ? 11.719 15.234 -9.391 1 79.44 10 LEU B CA 1
ATOM 1474 C C . LEU B 1 10 ? 13.07 15.102 -8.695 1 79.44 10 LEU B C 1
ATOM 1476 O O . LEU B 1 10 ? 13.82 14.164 -8.969 1 79.44 10 LEU B O 1
ATOM 1480 N N . SER B 1 11 ? 13.453 16.141 -7.98 1 88.81 11 SER B N 1
ATOM 1481 C CA . SER B 1 11 ? 14.68 16.078 -7.188 1 88.81 11 SER B CA 1
ATOM 1482 C C . SER B 1 11 ? 14.398 15.562 -5.781 1 88.81 11 SER B C 1
ATOM 1484 O O . SER B 1 11 ? 13.695 16.203 -5 1 88.81 11 SER B O 1
ATOM 1486 N N . VAL B 1 12 ? 14.914 14.352 -5.527 1 95.19 12 VAL B N 1
ATOM 1487 C CA . VAL B 1 12 ? 14.703 13.766 -4.211 1 95.19 12 VAL B CA 1
ATOM 1488 C C . VAL B 1 12 ? 15.789 14.234 -3.246 1 95.19 12 VAL B C 1
ATOM 1490 O O . VAL B 1 12 ? 16.906 14.562 -3.67 1 95.19 12 VAL B O 1
ATOM 1493 N N . PRO B 1 13 ? 15.492 14.305 -1.905 1 97.25 13 PRO B N 1
ATOM 1494 C CA . PRO B 1 13 ? 16.516 14.641 -0.924 1 97.25 13 PRO B CA 1
ATOM 1495 C C . PRO B 1 13 ? 17.688 13.664 -0.934 1 97.25 13 PRO B C 1
ATOM 1497 O O . PRO B 1 13 ? 17.531 12.5 -1.327 1 97.25 13 PRO B O 1
ATOM 1500 N N . PRO B 1 14 ? 18.922 14.203 -0.476 1 96.69 14 PRO B N 1
ATOM 1501 C CA . PRO B 1 14 ? 20 13.25 -0.264 1 96.69 14 PRO B CA 1
ATOM 1502 C C . PRO B 1 14 ? 19.625 12.133 0.7 1 96.69 14 PRO B C 1
ATOM 1504 O O . PRO B 1 14 ? 18.922 12.367 1.682 1 96.69 14 PRO B O 1
ATOM 1507 N N . HIS B 1 15 ? 20.156 10.906 0.405 1 96.88 15 HIS B N 1
ATOM 1508 C CA . HIS B 1 15 ? 19.75 9.742 1.177 1 96.88 15 HIS B CA 1
ATOM 1509 C C . HIS B 1 15 ? 20.203 9.844 2.625 1 96.88 15 HIS B C 1
ATOM 1511 O O . HIS B 1 15 ? 19.656 9.188 3.508 1 96.88 15 HIS B O 1
ATOM 1517 N N . GLU B 1 16 ? 21.172 10.758 2.934 1 97.12 16 GLU B N 1
ATOM 1518 C CA . GLU B 1 16 ? 21.672 10.945 4.297 1 97.12 16 GLU B CA 1
ATOM 1519 C C . GLU B 1 16 ? 20.672 11.734 5.137 1 97.12 16 GLU B C 1
ATOM 1521 O O . GLU B 1 16 ? 20.719 11.703 6.367 1 97.12 16 GLU B O 1
ATOM 1526 N N . GLU B 1 17 ? 19.828 12.477 4.484 1 98.25 17 GLU B N 1
ATOM 1527 C CA . GLU B 1 17 ? 18.797 13.234 5.168 1 98.25 17 GLU B CA 1
ATOM 1528 C C . GLU B 1 17 ? 17.531 12.398 5.348 1 98.25 17 GLU B C 1
ATOM 1530 O O . GLU B 1 17 ? 16.484 12.711 4.766 1 98.25 17 GLU B O 1
ATOM 1535 N N . VAL B 1 18 ? 17.562 11.492 6.258 1 98.56 18 VAL B N 1
ATOM 1536 C CA . VAL B 1 18 ? 16.609 10.406 6.418 1 98.56 18 VAL B CA 1
ATOM 1537 C C . VAL B 1 18 ? 15.227 10.984 6.738 1 98.56 18 VAL B C 1
ATOM 1539 O O . VAL B 1 18 ? 14.234 10.641 6.09 1 98.56 18 VAL B O 1
ATOM 1542 N N . ALA B 1 19 ? 15.148 11.914 7.676 1 98.81 19 ALA B N 1
ATOM 1543 C CA . ALA B 1 19 ? 13.875 12.516 8.055 1 98.81 19 ALA B CA 1
ATOM 1544 C C . ALA B 1 19 ? 13.281 13.32 6.898 1 98.81 19 ALA B C 1
ATOM 1546 O O . ALA B 1 19 ? 12.07 13.273 6.66 1 98.81 19 ALA B O 1
ATOM 1547 N N . ARG B 1 20 ? 14.109 14.031 6.215 1 98.56 20 ARG B N 1
ATOM 1548 C CA . ARG B 1 20 ? 13.648 14.836 5.086 1 98.56 20 ARG B CA 1
ATOM 1549 C C . ARG B 1 20 ? 13.117 13.945 3.967 1 98.56 20 ARG B C 1
ATOM 1551 O O . ARG B 1 20 ? 12.141 14.297 3.305 1 98.56 20 ARG B O 1
ATOM 1558 N N . MET B 1 21 ? 13.789 12.844 3.686 1 98.62 21 MET B N 1
ATOM 1559 C CA . MET B 1 21 ? 13.281 11.898 2.693 1 98.62 21 MET B CA 1
ATOM 1560 C C . MET B 1 21 ? 11.891 11.414 3.066 1 98.62 21 MET B C 1
ATOM 1562 O O . MET B 1 21 ? 11.008 11.336 2.209 1 98.62 21 MET B O 1
ATOM 1566 N N . ALA B 1 22 ? 11.711 11.086 4.352 1 98.88 22 ALA B N 1
ATOM 1567 C CA . ALA B 1 22 ? 10.398 10.633 4.805 1 98.88 22 ALA B CA 1
ATOM 1568 C C . ALA B 1 22 ? 9.336 11.695 4.531 1 98.88 22 ALA B C 1
ATOM 1570 O O . ALA B 1 22 ? 8.281 11.398 3.957 1 98.88 22 ALA B O 1
ATOM 1571 N N . ARG B 1 23 ? 9.648 13.008 4.891 1 98.81 23 ARG B N 1
ATOM 1572 C CA . ARG B 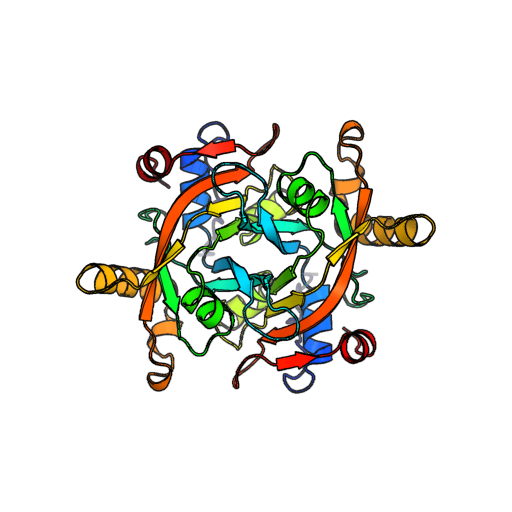1 23 ? 8.734 14.117 4.648 1 98.81 23 ARG B CA 1
ATOM 1573 C C . ARG B 1 23 ? 8.445 14.281 3.158 1 98.81 23 ARG B C 1
ATOM 1575 O O . ARG B 1 23 ? 7.301 14.523 2.764 1 98.81 23 ARG B O 1
ATOM 1582 N N . PHE B 1 24 ? 9.461 14.18 2.377 1 98.62 24 PHE B N 1
ATOM 1583 C CA . PHE B 1 24 ? 9.375 14.367 0.936 1 98.62 24 PHE B CA 1
ATOM 1584 C C . PHE B 1 24 ? 8.445 13.336 0.308 1 98.62 24 PHE B C 1
ATOM 1586 O O . PHE B 1 24 ? 7.512 13.695 -0.419 1 98.62 24 PHE B O 1
ATOM 1593 N N . VAL B 1 25 ? 8.641 12.023 0.607 1 98.69 25 VAL B N 1
ATOM 1594 C CA . VAL B 1 25 ? 7.867 10.953 -0.015 1 98.69 25 VAL B CA 1
ATOM 1595 C C . VAL B 1 25 ? 6.41 11.039 0.433 1 98.69 25 VAL B C 1
ATOM 1597 O O . VAL B 1 25 ? 5.496 10.898 -0.382 1 98.69 25 VAL B O 1
ATOM 1600 N N . VAL B 1 26 ? 6.188 11.281 1.729 1 98.81 26 VAL B N 1
ATOM 1601 C CA . VAL B 1 26 ? 4.824 11.414 2.232 1 98.81 26 VAL B CA 1
ATOM 1602 C C . VAL B 1 26 ? 4.117 12.562 1.509 1 98.81 26 VAL B C 1
ATOM 1604 O O . VAL B 1 26 ? 2.953 12.43 1.119 1 98.81 26 VAL B O 1
ATOM 1607 N N . ASN B 1 27 ? 4.809 13.672 1.314 1 98.5 27 ASN B N 1
ATOM 1608 C CA . ASN B 1 27 ? 4.199 14.836 0.677 1 98.5 27 ASN B CA 1
ATOM 1609 C C . ASN B 1 27 ? 3.959 14.602 -0.811 1 98.5 27 ASN B C 1
ATOM 1611 O O . ASN B 1 27 ? 2.982 15.102 -1.372 1 98.5 27 ASN B O 1
ATOM 1615 N N . LYS B 1 28 ? 4.777 13.805 -1.466 1 97.88 28 LYS B N 1
ATOM 1616 C CA . LYS B 1 28 ? 4.695 13.609 -2.91 1 97.88 28 LYS B CA 1
ATOM 1617 C C . LYS B 1 28 ? 3.59 12.617 -3.27 1 97.88 28 LYS B C 1
ATOM 1619 O O . LYS B 1 28 ? 3.148 12.562 -4.418 1 97.88 28 LYS B O 1
ATOM 1624 N N . CYS B 1 29 ? 3.172 11.82 -2.334 1 97.94 29 CYS B N 1
ATOM 1625 C CA . CYS B 1 29 ? 2.18 10.781 -2.594 1 97.94 29 CYS B CA 1
ATOM 1626 C C . CYS B 1 29 ? 0.777 11.273 -2.256 1 97.94 29 CYS B C 1
ATOM 1628 O O . CYS B 1 29 ? 0.587 11.992 -1.272 1 97.94 29 CYS B O 1
ATOM 1630 N N . ASP B 1 30 ? -0.206 10.789 -3.029 1 97.75 30 ASP B N 1
ATOM 1631 C CA . ASP B 1 30 ? -1.59 11.219 -2.846 1 97.75 30 ASP B CA 1
ATOM 1632 C C . ASP B 1 30 ? -2.412 10.125 -2.16 1 97.75 30 ASP B C 1
ATOM 1634 O O . ASP B 1 30 ? -3.57 10.352 -1.803 1 97.75 30 ASP B O 1
ATOM 1638 N N . TRP B 1 31 ? -1.892 8.953 -2.074 1 98.88 31 TRP B N 1
ATOM 1639 C CA . TRP B 1 31 ? -2.57 7.871 -1.372 1 98.88 31 TRP B CA 1
ATOM 1640 C C . TRP B 1 31 ? -1.568 6.992 -0.632 1 98.88 31 TRP B C 1
ATOM 1642 O O . TRP B 1 31 ? -0.359 7.102 -0.846 1 98.88 31 TRP B O 1
ATOM 1652 N N . ALA B 1 32 ? -2.021 6.242 0.317 1 98.94 32 ALA B N 1
ATOM 1653 C CA . ALA B 1 32 ? -1.238 5.316 1.129 1 98.94 32 ALA B CA 1
ATOM 1654 C C . ALA B 1 32 ? -1.96 3.98 1.285 1 98.94 32 ALA B C 1
ATOM 1656 O O . ALA B 1 32 ? -3.18 3.904 1.126 1 98.94 32 ALA B O 1
ATOM 1657 N N . SER B 1 33 ? -1.166 2.945 1.456 1 98.88 33 SER B N 1
ATOM 1658 C CA . SER B 1 33 ? -1.712 1.684 1.944 1 98.88 33 SER B CA 1
ATOM 1659 C C . SER B 1 33 ? -1.791 1.667 3.467 1 98.88 33 SER B C 1
ATOM 1661 O O . SER B 1 33 ? -0.801 1.938 4.148 1 98.88 33 SER B O 1
ATOM 1663 N N . MET B 1 34 ? -2.92 1.425 3.943 1 98.94 34 MET B N 1
ATOM 1664 C CA . MET B 1 34 ? -3.146 1.316 5.383 1 98.94 34 MET B CA 1
ATOM 1665 C C . MET B 1 34 ? -3.234 -0.145 5.812 1 98.94 34 MET B C 1
ATOM 1667 O O . MET B 1 34 ? -3.98 -0.926 5.219 1 98.94 34 MET B O 1
ATOM 1671 N N . ALA B 1 35 ? -2.439 -0.49 6.777 1 99 35 ALA B N 1
ATOM 1672 C CA . ALA B 1 35 ? -2.559 -1.803 7.406 1 99 35 ALA B CA 1
ATOM 1673 C C . ALA B 1 35 ? -3.326 -1.712 8.719 1 99 35 ALA B C 1
ATOM 1675 O O . ALA B 1 35 ? -3.027 -0.863 9.562 1 99 35 ALA B O 1
ATOM 1676 N N . THR B 1 36 ? -4.312 -2.514 8.914 1 99 36 THR B N 1
ATOM 1677 C CA . THR B 1 36 ? -5.078 -2.684 10.141 1 99 36 THR B CA 1
ATOM 1678 C C . THR B 1 36 ? -5.109 -4.152 10.562 1 99 36 THR B C 1
ATOM 1680 O O . THR B 1 36 ? -4.5 -5 9.906 1 99 36 THR B O 1
ATOM 1683 N N . ILE B 1 37 ? -5.715 -4.449 11.711 1 98.94 37 ILE B N 1
ATOM 1684 C CA . ILE B 1 37 ? -6.098 -5.805 12.078 1 98.94 37 ILE B CA 1
ATOM 1685 C C . ILE B 1 37 ? -7.574 -6.031 11.758 1 98.94 37 ILE B C 1
ATOM 1687 O O . ILE B 1 37 ? -8.445 -5.332 12.281 1 98.94 37 ILE B O 1
ATOM 1691 N N . SER B 1 38 ? -7.863 -7 10.922 1 98.88 38 SER B N 1
ATOM 1692 C CA . SER B 1 38 ? -9.227 -7.215 10.461 1 98.88 38 SER B CA 1
ATOM 1693 C C . SER B 1 38 ? -10.141 -7.672 11.594 1 98.88 38 SER B C 1
ATOM 1695 O O . SER B 1 38 ? -9.727 -8.461 12.445 1 98.88 38 SER B O 1
ATOM 1697 N N . THR B 1 39 ? -11.391 -7.258 11.523 1 98.81 39 THR B N 1
ATOM 1698 C CA . THR B 1 39 ? -12.43 -7.711 12.445 1 98.81 39 THR B CA 1
ATOM 1699 C C . THR B 1 39 ? -13.5 -8.508 11.703 1 98.81 39 THR B C 1
ATOM 1701 O O . THR B 1 39 ? -14.547 -8.82 12.273 1 98.81 39 THR B O 1
ATOM 1704 N N . HIS B 1 40 ? -13.297 -8.883 10.469 1 98.44 40 HIS B N 1
ATOM 1705 C CA . HIS B 1 40 ? -14.312 -9.477 9.602 1 98.44 40 HIS B CA 1
ATOM 1706 C C . HIS B 1 40 ? -14.023 -10.945 9.336 1 98.44 40 HIS B C 1
ATOM 1708 O O . HIS B 1 40 ? -12.883 -11.32 9.047 1 98.44 40 HIS B O 1
ATOM 1714 N N . ASP B 1 41 ? -15.07 -11.742 9.445 1 97.62 41 ASP B N 1
ATOM 1715 C CA . ASP B 1 41 ? -14.953 -13.125 8.992 1 97.62 41 ASP B CA 1
ATOM 1716 C C . ASP B 1 41 ? -14.781 -13.188 7.477 1 97.62 41 ASP B C 1
ATOM 1718 O O . ASP B 1 41 ? -15.383 -12.398 6.746 1 97.62 41 ASP B O 1
ATOM 1722 N N . PRO B 1 42 ? -13.945 -14.047 6.992 1 97.62 42 PRO B N 1
ATOM 1723 C CA . PRO B 1 42 ? -13.242 -15.102 7.727 1 97.62 42 PRO B CA 1
ATOM 1724 C C . PRO B 1 42 ? -11.812 -14.711 8.094 1 97.62 42 PRO B C 1
ATOM 1726 O O . PRO B 1 42 ? -10.992 -15.586 8.383 1 97.62 42 PRO B O 1
ATOM 1729 N N . VAL B 1 43 ? -11.445 -13.398 8.055 1 98.31 43 VAL B N 1
ATOM 1730 C CA . VAL B 1 43 ? -10.039 -13.039 8.219 1 98.31 43 VAL B CA 1
ATOM 1731 C C . VAL B 1 43 ? -9.852 -12.281 9.531 1 98.31 43 VAL B C 1
ATOM 1733 O O . VAL B 1 43 ? -8.906 -11.508 9.68 1 98.31 43 VAL B O 1
ATOM 1736 N N . LYS B 1 44 ? -10.797 -12.461 10.445 1 98.62 44 LYS B N 1
ATOM 1737 C CA . LYS B 1 44 ? -10.695 -11.789 11.734 1 98.62 44 LYS B CA 1
ATOM 1738 C C . LYS B 1 44 ? -9.344 -12.055 12.391 1 98.62 44 LYS B C 1
ATOM 1740 O O . LYS B 1 44 ? -8.898 -13.203 12.469 1 98.62 44 LYS B O 1
ATOM 1745 N N . GLY B 1 45 ? -8.664 -10.93 12.82 1 98.56 45 GLY B N 1
ATOM 1746 C CA . GLY B 1 45 ? -7.398 -11.039 13.523 1 98.56 45 GLY B CA 1
ATOM 1747 C C . GLY B 1 45 ? -6.195 -10.977 12.602 1 98.56 45 GLY B C 1
ATOM 1748 O O . GLY B 1 45 ? -5.059 -10.867 13.062 1 98.56 45 GLY B O 1
ATOM 1749 N N . GLN B 1 46 ? -6.418 -11.016 11.305 1 98.75 46 GLN B N 1
ATOM 1750 C CA . GLN B 1 46 ? -5.324 -11.008 10.336 1 98.75 46 GLN B CA 1
ATOM 1751 C C . GLN B 1 46 ? -4.988 -9.586 9.898 1 98.75 46 GLN B C 1
ATOM 1753 O O . GLN B 1 46 ? -5.832 -8.688 9.977 1 98.75 46 GLN B O 1
ATOM 1758 N N . PRO B 1 47 ? -3.709 -9.383 9.523 1 98.94 47 PRO B N 1
ATOM 1759 C CA . PRO B 1 47 ? -3.395 -8.078 8.938 1 98.94 47 PRO B CA 1
ATOM 1760 C C . PRO B 1 47 ? -4.184 -7.793 7.664 1 98.94 47 PRO B C 1
ATOM 1762 O O . PRO B 1 47 ? -4.43 -8.703 6.867 1 98.94 47 PRO B O 1
ATOM 1765 N N . PHE B 1 48 ? -4.613 -6.598 7.504 1 98.94 48 PHE B N 1
ATOM 1766 C CA . PHE B 1 48 ? -5.48 -6.195 6.402 1 98.94 48 PHE B CA 1
ATOM 1767 C C . PHE B 1 48 ? -4.973 -4.914 5.754 1 98.94 48 PHE B C 1
ATOM 1769 O O . PHE B 1 48 ? -4.844 -3.885 6.418 1 98.94 48 PHE B O 1
ATOM 1776 N N . SER B 1 49 ? -4.613 -4.988 4.484 1 98.88 49 SER B N 1
ATOM 1777 C CA . SER B 1 49 ? -4.059 -3.871 3.73 1 98.88 49 SER B CA 1
ATOM 1778 C C . SER B 1 49 ? -5.109 -3.242 2.824 1 98.88 49 SER B C 1
ATOM 1780 O O . SER B 1 49 ? -5.836 -3.949 2.123 1 98.88 49 SER B O 1
ATOM 1782 N N . ASN B 1 50 ? -5.223 -1.974 2.842 1 98.88 50 ASN B N 1
ATOM 1783 C CA . ASN B 1 50 ? -6.195 -1.247 2.035 1 98.88 50 ASN B CA 1
ATOM 1784 C C . ASN B 1 50 ? -5.66 0.11 1.591 1 98.88 50 ASN B C 1
ATOM 1786 O O . ASN B 1 50 ? -4.691 0.616 2.162 1 98.88 50 ASN B O 1
ATOM 1790 N N . ALA B 1 51 ? -6.25 0.69 0.558 1 98.81 51 ALA B N 1
ATOM 1791 C CA . ALA B 1 51 ? -5.762 1.94 -0.016 1 98.81 51 ALA B CA 1
ATOM 1792 C C . ALA B 1 51 ? -6.664 3.109 0.363 1 98.81 51 ALA B C 1
ATOM 1794 O O . ALA B 1 51 ? -7.891 3.02 0.247 1 98.81 51 ALA B O 1
ATOM 1795 N N . PHE B 1 52 ? -6.102 4.199 0.833 1 98.94 52 PHE B N 1
ATOM 1796 C CA . PHE B 1 52 ? -6.812 5.43 1.16 1 98.94 52 PHE B CA 1
ATOM 1797 C C . PHE B 1 52 ? -6.062 6.645 0.625 1 98.94 52 PHE B C 1
ATOM 1799 O O . PHE B 1 52 ? -4.832 6.684 0.659 1 98.94 52 PHE B O 1
ATOM 1806 N N . SER B 1 53 ? -6.797 7.613 0.195 1 98.94 53 SER B N 1
ATOM 1807 C CA . SER B 1 53 ? -6.191 8.898 -0.13 1 98.94 53 SER B CA 1
ATOM 1808 C C . SER B 1 53 ? -5.734 9.625 1.129 1 98.94 53 SER B C 1
ATOM 1810 O O . SER B 1 53 ? -6.391 9.555 2.17 1 98.94 53 SER B O 1
ATOM 1812 N N . ILE B 1 54 ? -4.605 10.328 0.989 1 98.94 54 ILE B N 1
ATOM 1813 C CA . ILE B 1 54 ? -4.086 11.109 2.104 1 98.94 54 ILE B CA 1
ATOM 1814 C C . ILE B 1 54 ? -3.643 12.484 1.605 1 98.94 54 ILE B C 1
ATOM 1816 O O . ILE B 1 54 ? -3.457 12.688 0.403 1 98.94 54 ILE B O 1
ATOM 1820 N N . SER B 1 55 ? -3.527 13.398 2.52 1 98.88 55 SER B N 1
ATOM 1821 C CA . SER B 1 55 ? -2.877 14.68 2.283 1 98.88 55 SER B CA 1
ATOM 1822 C C . SER B 1 55 ? -2.232 15.219 3.555 1 98.88 55 SER B C 1
ATOM 1824 O O . SER B 1 55 ? -2.838 15.18 4.629 1 98.88 55 SER B O 1
ATOM 1826 N N . ASP B 1 56 ? -1.016 15.617 3.441 1 98.75 56 ASP B N 1
ATOM 1827 C CA . ASP B 1 56 ? -0.392 16.297 4.574 1 98.75 56 ASP B CA 1
ATOM 1828 C C . ASP B 1 56 ? -0.204 17.781 4.285 1 98.75 56 ASP B C 1
ATOM 1830 O O . ASP B 1 56 ? 0.542 18.469 4.988 1 98.75 56 ASP B O 1
ATOM 1834 N N . GLY B 1 57 ? -0.828 18.297 3.236 1 97.88 57 GLY B N 1
ATOM 1835 C CA . GLY B 1 57 ? -0.725 19.688 2.863 1 97.88 57 GLY B CA 1
ATOM 1836 C C . GLY B 1 57 ? -0.365 19.906 1.403 1 97.88 57 GLY B C 1
ATOM 1837 O O . GLY B 1 57 ? -0.356 18.953 0.621 1 97.88 57 GLY B O 1
ATOM 1838 N N . PRO B 1 58 ? -0.096 21.156 0.993 1 96.62 58 PRO B N 1
ATOM 1839 C CA . PRO B 1 58 ? 0.219 21.453 -0.407 1 96.62 58 PRO B CA 1
ATOM 1840 C C . PRO B 1 58 ? 1.488 20.75 -0.884 1 96.62 58 PRO B C 1
ATOM 1842 O O . PRO B 1 58 ? 2.406 20.516 -0.092 1 96.62 58 PRO B O 1
ATOM 1845 N N . ALA B 1 59 ? 1.419 20.391 -2.191 1 92.81 59 ALA B N 1
ATOM 1846 C CA . ALA B 1 59 ? 2.623 19.812 -2.781 1 92.81 59 ALA B CA 1
ATOM 1847 C C . ALA B 1 59 ? 3.836 20.703 -2.543 1 92.81 59 ALA B C 1
ATOM 1849 O O . ALA B 1 59 ? 3.791 21.906 -2.814 1 92.81 59 ALA B O 1
ATOM 1850 N N . GLY B 1 60 ? 4.855 20.109 -1.986 1 93.31 60 GLY B N 1
ATOM 1851 C CA . GLY B 1 60 ? 6.082 20.859 -1.729 1 93.31 60 GLY B CA 1
ATOM 1852 C C . GLY B 1 60 ? 6.094 21.547 -0.377 1 93.31 60 GLY B C 1
ATOM 1853 O O . GLY B 1 60 ? 7.125 22.062 0.053 1 93.31 60 GLY B O 1
ATOM 1854 N N . ASN B 1 61 ? 4.98 21.578 0.268 1 94.06 61 ASN B N 1
ATOM 1855 C CA . ASN B 1 61 ? 4.898 22.281 1.54 1 94.06 61 ASN B CA 1
ATOM 1856 C C . ASN B 1 61 ? 3.893 21.625 2.482 1 94.06 61 ASN B C 1
ATOM 1858 O O . ASN B 1 61 ? 2.998 22.297 3.006 1 94.06 61 ASN B O 1
ATOM 1862 N N . GLY B 1 62 ? 4.074 20.391 2.855 1 97.25 62 GLY B N 1
ATOM 1863 C CA . GLY B 1 62 ? 3.203 19.688 3.773 1 97.25 62 GLY B CA 1
ATOM 1864 C C . GLY B 1 62 ? 3.652 19.781 5.219 1 97.25 62 GLY B C 1
ATOM 1865 O O . GLY B 1 62 ? 4.824 20.031 5.496 1 97.25 62 GLY B O 1
ATOM 1866 N N . THR B 1 63 ? 2.787 19.562 6.16 1 98 63 THR B N 1
ATOM 1867 C CA . THR B 1 63 ? 3.074 19.609 7.586 1 98 63 THR B CA 1
ATOM 1868 C C . THR B 1 63 ? 3.67 18.297 8.07 1 98 63 THR B C 1
ATOM 1870 O O . THR B 1 63 ? 4.223 18.219 9.172 1 98 63 THR B O 1
ATOM 1873 N N . GLY B 1 64 ? 3.498 17.25 7.301 1 98.62 64 GLY B N 1
ATOM 1874 C CA . GLY B 1 64 ? 3.979 15.93 7.695 1 98.62 64 GLY B CA 1
ATOM 1875 C C . GLY B 1 64 ? 2.885 15.047 8.258 1 98.62 64 GLY B C 1
ATOM 1876 O O . GLY B 1 64 ? 3.047 13.82 8.336 1 98.62 64 GLY B O 1
ATOM 1877 N N . THR B 1 65 ? 1.805 15.617 8.672 1 98.81 65 THR B N 1
ATOM 1878 C CA . THR B 1 65 ? 0.712 14.844 9.258 1 98.81 65 THR B CA 1
ATOM 1879 C C . THR B 1 65 ? -0.274 14.406 8.18 1 98.81 65 THR B C 1
ATOM 1881 O O . THR B 1 65 ? -1.043 15.219 7.664 1 98.81 65 THR B O 1
ATOM 1884 N N . PRO B 1 66 ? -0.347 13.148 7.848 1 98.94 66 PRO B N 1
ATOM 1885 C CA . PRO B 1 66 ? -1.349 12.695 6.879 1 98.94 66 PRO B CA 1
ATOM 1886 C C . PRO B 1 66 ? -2.771 12.75 7.43 1 98.94 66 PRO B C 1
ATOM 1888 O O . PRO B 1 66 ? -3.043 12.203 8.5 1 98.94 66 PRO B O 1
ATOM 1891 N N . TYR B 1 67 ? -3.607 13.422 6.75 1 99 67 TYR B N 1
ATOM 1892 C CA . TYR B 1 67 ? -5.039 13.438 7.035 1 99 67 TYR B CA 1
ATOM 1893 C C . TYR B 1 67 ? -5.797 12.547 6.059 1 99 67 TYR B C 1
ATOM 1895 O O . TYR B 1 67 ? -5.352 12.328 4.93 1 99 67 TYR B O 1
ATOM 1903 N N . MET B 1 68 ? -6.922 12.039 6.512 1 99 68 MET B N 1
ATOM 1904 C CA . MET B 1 68 ? -7.777 11.141 5.746 1 99 68 MET B CA 1
ATOM 1905 C C . MET B 1 68 ? -9.242 11.531 5.891 1 99 68 MET B C 1
ATOM 1907 O O . MET B 1 68 ? -9.633 12.141 6.887 1 99 68 MET B O 1
ATOM 1911 N N . TYR B 1 69 ? -10 11.273 4.891 1 98.94 69 TYR B N 1
ATOM 1912 C CA . TYR B 1 69 ? -11.445 11.43 4.848 1 98.94 69 TYR B CA 1
ATOM 1913 C C . TYR B 1 69 ? -12.148 10.078 4.82 1 98.94 69 TYR B C 1
ATOM 1915 O O . TYR B 1 69 ? -12.117 9.375 3.807 1 98.94 69 TYR B O 1
ATOM 1923 N N . LEU B 1 70 ? -12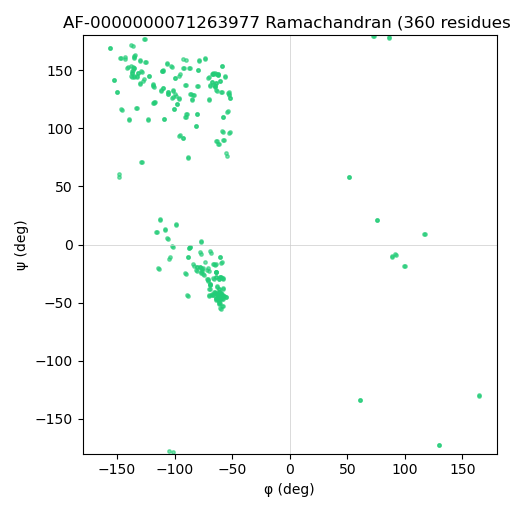.82 9.695 6.008 1 98.94 70 LEU B N 1
ATOM 1924 C CA . LEU B 1 70 ? -13.188 8.305 6.246 1 98.94 70 LEU B CA 1
ATOM 1925 C C . LEU B 1 70 ? -14.68 8.18 6.547 1 98.94 70 LEU B C 1
ATOM 1927 O O . LEU B 1 70 ? -15.328 9.164 6.902 1 98.94 70 LEU B O 1
ATOM 1931 N N . THR B 1 71 ? -15.211 7.027 6.324 1 98.69 71 THR B N 1
ATOM 1932 C CA . THR B 1 71 ? -16.578 6.668 6.684 1 98.69 71 THR B CA 1
ATOM 1933 C C . THR B 1 71 ? -16.609 5.316 7.391 1 98.69 71 THR B C 1
ATOM 1935 O O . THR B 1 71 ? -15.867 4.398 7.02 1 98.69 71 THR B O 1
ATOM 1938 N N . HIS B 1 72 ? -17.484 5.188 8.328 1 97.56 72 HIS B N 1
ATOM 1939 C CA . HIS B 1 72 ? -17.609 3.938 9.062 1 97.56 72 HIS B CA 1
ATOM 1940 C C . HIS B 1 72 ? -18.172 2.826 8.18 1 97.56 72 HIS B C 1
ATOM 1942 O O . HIS B 1 72 ? -18.141 1.652 8.555 1 97.56 72 HIS B O 1
ATOM 1948 N N . MET B 1 73 ? -18.562 3.141 6.953 1 97.56 73 MET B N 1
ATOM 1949 C CA . MET B 1 73 ? -19.047 2.145 5.996 1 97.56 73 MET B CA 1
ATOM 1950 C C . MET B 1 73 ? -17.875 1.361 5.406 1 97.56 73 MET B C 1
ATOM 1952 O O . MET B 1 73 ? -18.062 0.284 4.84 1 97.56 73 MET B O 1
ATOM 1956 N N . GLU B 1 74 ? -16.766 1.91 5.504 1 97.94 74 GLU B N 1
ATOM 1957 C CA . GLU B 1 74 ? -15.57 1.301 4.91 1 97.94 74 GLU B CA 1
ATOM 1958 C C . GLU B 1 74 ? -15.023 0.193 5.805 1 97.94 74 GLU B C 1
ATOM 1960 O O . GLU B 1 74 ? -14.891 0.372 7.016 1 97.94 74 GLU B O 1
ATOM 1965 N N . ILE B 1 75 ? -14.656 -0.897 5.258 1 98.44 75 ILE B N 1
ATOM 1966 C CA . ILE B 1 75 ? -14.32 -2.135 5.953 1 98.44 75 ILE B CA 1
ATOM 1967 C C . ILE B 1 75 ? -13.109 -1.907 6.855 1 98.44 75 ILE B C 1
ATOM 1969 O O . ILE B 1 75 ? -13.102 -2.332 8.016 1 98.44 75 ILE B O 1
ATOM 1973 N N . SER B 1 76 ? -12.062 -1.226 6.406 1 98.81 76 SER B N 1
ATOM 1974 C CA . SER B 1 76 ? -10.883 -0.981 7.219 1 98.81 76 SER B CA 1
ATOM 1975 C C . SER B 1 76 ? -11.164 0.026 8.328 1 98.81 76 SER B C 1
ATOM 1977 O O . SER B 1 76 ? -10.531 -0.01 9.383 1 98.81 76 SER B O 1
ATOM 1979 N N . VAL B 1 77 ? -12.102 0.921 8.039 1 98.88 77 VAL B N 1
ATOM 1980 C CA . VAL B 1 77 ? -12.477 1.883 9.07 1 98.88 77 VAL B CA 1
ATOM 1981 C C . VAL B 1 77 ? -13.219 1.169 10.195 1 98.88 77 VAL B C 1
ATOM 1983 O O . VAL B 1 77 ? -13.078 1.524 11.367 1 98.88 77 VAL B O 1
ATOM 1986 N N . GLN B 1 78 ? -13.969 0.177 9.836 1 98.81 78 GLN B N 1
ATOM 1987 C CA . GLN B 1 78 ? -14.586 -0.668 10.852 1 98.81 78 GLN B CA 1
ATOM 1988 C C . GLN B 1 78 ? -13.531 -1.368 11.703 1 98.81 78 GLN B C 1
ATOM 1990 O O . GLN B 1 78 ? -13.688 -1.499 12.914 1 98.81 78 GLN B O 1
ATOM 1995 N N . ASP B 1 79 ? -12.469 -1.847 11.125 1 98.94 79 ASP B N 1
ATOM 1996 C CA . ASP B 1 79 ? -11.344 -2.391 11.875 1 98.94 79 ASP B CA 1
ATOM 1997 C C . ASP B 1 79 ? -10.805 -1.37 12.883 1 98.94 79 ASP B C 1
ATOM 1999 O O . ASP B 1 79 ? -10.547 -1.707 14.039 1 98.94 79 ASP B O 1
ATOM 2003 N N . LEU B 1 80 ? -10.656 -0.134 12.406 1 98.94 80 LEU B N 1
ATOM 2004 C CA . LEU B 1 80 ? -10.062 0.933 13.203 1 98.94 80 LEU B CA 1
ATOM 2005 C C . LEU B 1 80 ? -10.93 1.243 14.422 1 98.94 80 LEU B C 1
ATOM 2007 O O . LEU B 1 80 ? -10.422 1.676 15.453 1 98.94 80 LEU B O 1
ATOM 2011 N N . GLN B 1 81 ? -12.234 1.008 14.328 1 98.62 81 GLN B N 1
ATOM 2012 C CA . GLN B 1 81 ? -13.133 1.257 15.453 1 98.62 81 GLN B CA 1
ATOM 2013 C C . GLN B 1 81 ? -12.844 0.302 16.609 1 98.62 81 GLN B C 1
ATOM 2015 O O . GLN B 1 81 ? -13.055 0.648 17.781 1 98.62 81 GLN B O 1
ATOM 2020 N N . VAL B 1 82 ? -12.367 -0.826 16.281 1 98.75 82 VAL B N 1
ATOM 2021 C CA . VAL B 1 82 ? -12.062 -1.841 17.281 1 98.75 82 VAL B CA 1
ATOM 2022 C C . VAL B 1 82 ? -10.633 -1.66 17.781 1 98.75 82 VAL B C 1
ATOM 2024 O O . VAL B 1 82 ? -10.367 -1.754 18.969 1 98.75 82 VAL B O 1
ATOM 2027 N N . ASN B 1 83 ? -9.703 -1.425 16.938 1 98.81 83 ASN B N 1
ATOM 2028 C CA . ASN B 1 83 ? -8.289 -1.188 17.203 1 98.81 83 ASN B CA 1
ATOM 2029 C C . ASN B 1 83 ? -7.719 -0.083 16.328 1 98.81 83 ASN B C 1
ATOM 2031 O O . ASN B 1 83 ? -7.492 -0.294 15.133 1 98.81 83 ASN B O 1
ATOM 2035 N N . PRO B 1 84 ? -7.449 1.079 16.875 1 98.88 84 PRO B N 1
ATOM 2036 C CA . PRO B 1 84 ? -7.043 2.223 16.062 1 98.88 84 PRO B CA 1
ATOM 2037 C C . PRO B 1 84 ? -5.586 2.139 15.609 1 98.88 84 PRO B C 1
ATOM 2039 O O . PRO B 1 84 ? -5.129 2.975 14.828 1 98.88 84 PRO B O 1
ATOM 2042 N N . GLN B 1 85 ? -4.805 1.145 16.125 1 98.94 85 GLN B N 1
ATOM 2043 C CA . GLN B 1 85 ? -3.428 0.976 15.68 1 98.94 85 GLN B CA 1
ATOM 2044 C C . GLN B 1 85 ? -3.373 0.618 14.195 1 98.94 85 GLN B C 1
ATOM 2046 O O . GLN B 1 85 ? -4.152 -0.212 13.719 1 98.94 85 GLN B O 1
ATOM 2051 N N . ALA B 1 86 ? -2.535 1.288 13.477 1 98.94 86 ALA B N 1
ATOM 2052 C CA . ALA B 1 86 ? -2.383 1.115 12.039 1 98.94 86 ALA B CA 1
ATOM 2053 C C . ALA B 1 86 ? -0.999 1.559 11.57 1 98.94 86 ALA B C 1
ATOM 2055 O O . ALA B 1 86 ? -0.212 2.086 12.367 1 98.94 86 ALA B O 1
ATOM 2056 N N . SER B 1 87 ? -0.641 1.278 10.406 1 98.94 87 SER B N 1
ATOM 2057 C CA . SER B 1 87 ? 0.48 1.883 9.695 1 98.94 87 SER B CA 1
ATOM 2058 C C . SER B 1 87 ? 0.07 2.324 8.289 1 98.94 87 SER B C 1
ATOM 2060 O O . SER B 1 87 ? -0.877 1.782 7.715 1 98.94 87 SER B O 1
ATOM 2062 N N . LEU B 1 88 ? 0.658 3.35 7.84 1 99 88 LEU B N 1
ATOM 2063 C CA . LEU B 1 88 ? 0.539 3.828 6.465 1 99 88 LEU B CA 1
ATOM 2064 C C . LEU B 1 88 ? 1.854 3.656 5.715 1 99 88 LEU B C 1
ATOM 2066 O O . LEU B 1 88 ? 2.922 3.984 6.238 1 99 88 LEU B O 1
ATOM 2070 N N . SER B 1 89 ? 1.801 3.111 4.5 1 98.94 89 SER B N 1
ATOM 2071 C CA . SER B 1 89 ? 2.988 3.059 3.656 1 98.94 89 SER B CA 1
ATOM 2072 C C . SER B 1 89 ? 2.787 3.85 2.367 1 98.94 89 SER B C 1
ATOM 2074 O O . SER B 1 89 ? 1.704 3.82 1.779 1 98.94 89 SER B O 1
ATOM 2076 N N . VAL B 1 90 ? 3.758 4.605 2.014 1 98.94 90 VAL B N 1
ATOM 2077 C CA . VAL B 1 90 ? 3.84 5.34 0.755 1 98.94 90 VAL B CA 1
ATOM 2078 C C . VAL B 1 90 ? 5.172 5.043 0.072 1 98.94 90 VAL B C 1
ATOM 2080 O O . VAL B 1 90 ? 6.168 4.754 0.739 1 98.94 90 VAL B O 1
ATOM 2083 N N . SER B 1 91 ? 5.176 5.055 -1.261 1 98.88 91 SER B N 1
ATOM 2084 C CA . SER B 1 91 ? 6.371 4.742 -2.035 1 98.88 91 SER B CA 1
ATOM 2085 C C . SER B 1 91 ? 6.547 5.711 -3.197 1 98.88 91 SER B C 1
ATOM 2087 O O . SER B 1 91 ? 5.574 6.102 -3.844 1 98.88 91 SER B O 1
ATOM 2089 N N . LEU B 1 92 ? 7.789 6.066 -3.514 1 98.44 92 LEU B N 1
ATOM 2090 C CA . LEU B 1 92 ? 8.078 6.824 -4.727 1 98.44 92 LEU B CA 1
ATOM 2091 C C . LEU B 1 92 ? 7.609 6.07 -5.965 1 98.44 92 LEU B C 1
ATOM 2093 O O . LEU B 1 92 ? 7.473 6.66 -7.039 1 98.44 92 LEU B O 1
ATOM 2097 N N . ALA B 1 93 ? 7.312 4.762 -5.82 1 98.25 93 ALA B N 1
ATOM 2098 C CA . ALA B 1 93 ? 6.781 3.98 -6.934 1 98.25 93 ALA B CA 1
ATOM 2099 C C . ALA B 1 93 ? 5.418 4.504 -7.371 1 98.25 93 ALA B C 1
ATOM 2101 O O . ALA B 1 93 ? 4.934 4.172 -8.453 1 98.25 93 ALA B O 1
ATOM 2102 N N . GLN B 1 94 ? 4.746 5.297 -6.543 1 97.44 94 GLN B N 1
ATOM 2103 C CA . GLN B 1 94 ? 3.488 5.934 -6.922 1 97.44 94 GLN B CA 1
ATOM 2104 C C . GLN B 1 94 ? 3.721 7.043 -7.945 1 97.44 94 GLN B C 1
ATOM 2106 O O . GLN B 1 94 ? 2.779 7.508 -8.586 1 97.44 94 GLN B O 1
ATOM 2111 N N . THR B 1 95 ? 4.969 7.527 -8.008 1 95.38 95 THR B N 1
ATOM 2112 C CA . THR B 1 95 ? 5.363 8.562 -8.953 1 95.38 95 THR B CA 1
ATOM 2113 C C . THR B 1 95 ? 6.105 7.949 -10.141 1 95.38 95 THR B C 1
ATOM 2115 O O . THR B 1 95 ? 6.305 6.734 -10.195 1 95.38 95 THR B O 1
ATOM 2118 N N . SER B 1 96 ? 6.555 8.828 -11.078 1 94.75 96 SER B N 1
ATOM 2119 C CA . SER B 1 96 ? 7.316 8.344 -12.227 1 94.75 96 SER B CA 1
ATOM 2120 C C . SER B 1 96 ? 8.805 8.242 -11.898 1 94.75 96 SER B C 1
ATOM 2122 O O . SER B 1 96 ? 9.602 7.789 -12.727 1 94.75 96 SER B O 1
ATOM 2124 N N . TYR B 1 97 ? 9.211 8.625 -10.719 1 96.75 97 TYR B N 1
ATOM 2125 C CA . TYR B 1 97 ? 10.625 8.742 -10.367 1 96.75 97 TYR B CA 1
ATOM 2126 C C . TYR B 1 97 ? 11.336 7.41 -10.523 1 96.75 97 TYR B C 1
ATOM 2128 O O . TYR B 1 97 ? 12.336 7.316 -11.242 1 96.75 97 TYR B O 1
ATOM 2136 N N . CYS B 1 98 ? 10.836 6.359 -9.852 1 97.62 98 CYS B N 1
ATOM 2137 C CA . CYS B 1 98 ? 11.516 5.07 -9.852 1 97.62 98 CYS B CA 1
ATOM 2138 C C . CYS B 1 98 ? 11.57 4.473 -11.25 1 97.62 98 CYS B C 1
ATOM 2140 O O . CYS B 1 98 ? 12.617 4.012 -11.695 1 97.62 98 CYS B O 1
ATOM 2142 N N . LYS B 1 99 ? 10.414 4.539 -11.906 1 95.44 99 LYS B N 1
ATOM 2143 C CA . LYS B 1 99 ? 10.359 4.027 -13.273 1 95.44 99 LYS B CA 1
ATOM 2144 C C . LYS B 1 99 ? 11.344 4.77 -14.172 1 95.44 99 LYS B C 1
ATOM 2146 O O . LYS B 1 99 ? 12.078 4.145 -14.945 1 95.44 99 LYS B O 1
ATOM 2151 N N . ASN B 1 100 ? 11.414 6.109 -14.094 1 96 100 ASN B N 1
ATOM 2152 C CA . ASN B 1 100 ? 12.273 6.934 -14.938 1 96 100 ASN B CA 1
ATOM 2153 C C . ASN B 1 100 ? 13.75 6.645 -14.688 1 96 100 ASN B C 1
ATOM 2155 O O . ASN B 1 100 ? 14.586 6.855 -15.562 1 96 100 ASN B O 1
ATOM 2159 N N . HIS B 1 101 ? 14.078 6.145 -13.555 1 96.69 101 HIS B N 1
ATOM 2160 C CA . HIS B 1 101 ? 15.469 5.859 -13.211 1 96.69 101 HIS B CA 1
ATOM 2161 C C . HIS B 1 101 ? 15.773 4.371 -13.352 1 96.69 101 HIS B C 1
ATOM 2163 O O . HIS B 1 101 ? 16.875 3.928 -13.016 1 96.69 101 HIS B O 1
ATOM 2169 N N . GLY B 1 102 ? 14.695 3.568 -13.734 1 96.69 102 GLY B N 1
ATOM 2170 C CA . GLY B 1 102 ? 14.867 2.137 -13.922 1 96.69 102 GLY B CA 1
ATOM 2171 C C . GLY B 1 102 ? 14.961 1.374 -12.617 1 96.69 102 GLY B C 1
ATOM 2172 O O . GLY B 1 102 ? 15.539 0.287 -12.562 1 96.69 102 GLY B O 1
ATOM 2173 N N . PHE B 1 103 ? 14.445 1.981 -11.508 1 98.12 103 PHE B N 1
ATOM 2174 C CA . PHE B 1 103 ? 14.469 1.318 -10.211 1 98.12 103 PHE B CA 1
ATOM 2175 C C . PHE B 1 103 ? 13.242 0.426 -10.039 1 98.12 103 PHE B C 1
ATOM 2177 O O . PHE B 1 103 ? 12.117 0.856 -10.281 1 98.12 103 PHE B O 1
ATOM 2184 N N . ASP B 1 104 ? 13.484 -0.836 -9.641 1 98.75 104 ASP B N 1
ATOM 2185 C CA . ASP B 1 104 ? 12.398 -1.715 -9.227 1 98.75 104 ASP B CA 1
ATOM 2186 C C . ASP B 1 104 ? 11.688 -1.161 -7.992 1 98.75 104 ASP B C 1
ATOM 2188 O O . ASP B 1 104 ? 12.328 -0.609 -7.094 1 98.75 104 ASP B O 1
ATOM 2192 N N . PRO B 1 105 ? 10.383 -1.372 -7.863 1 98.69 105 PRO B N 1
ATOM 2193 C CA . PRO B 1 105 ? 9.648 -0.851 -6.711 1 98.69 105 PRO B CA 1
ATOM 2194 C C . PRO B 1 105 ? 10.164 -1.404 -5.383 1 98.69 105 PRO B C 1
ATOM 2196 O O . PRO B 1 105 ? 10.039 -0.747 -4.348 1 98.69 105 PRO B O 1
ATOM 2199 N N . GLN B 1 106 ? 10.727 -2.568 -5.352 1 98.69 106 GLN B N 1
ATOM 2200 C CA . GLN B 1 106 ? 11.242 -3.18 -4.133 1 98.69 106 GLN B CA 1
ATOM 2201 C C . GLN B 1 106 ? 12.695 -2.775 -3.885 1 98.69 106 GLN B C 1
ATOM 2203 O O . GLN B 1 106 ? 13.25 -3.064 -2.824 1 98.69 106 GLN B O 1
ATOM 2208 N N . SER B 1 107 ? 13.359 -2.127 -4.883 1 98.25 107 SER B N 1
ATOM 2209 C CA . SER B 1 107 ? 14.742 -1.684 -4.73 1 98.25 107 SER B CA 1
ATOM 2210 C C . SER B 1 107 ? 14.867 -0.618 -3.646 1 98.25 107 SER B C 1
ATOM 2212 O O . SER B 1 107 ? 14.039 0.294 -3.568 1 98.25 107 SER B O 1
ATOM 2214 N N . PRO B 1 108 ? 15.914 -0.69 -2.812 1 97.69 108 PRO B N 1
ATOM 2215 C CA . PRO B 1 108 ? 16.125 0.373 -1.827 1 97.69 108 PRO B CA 1
ATOM 2216 C C . PRO B 1 108 ? 16.328 1.742 -2.471 1 97.69 108 PRO B C 1
ATOM 2218 O O . PRO B 1 108 ? 16.297 2.766 -1.782 1 97.69 108 PRO B O 1
ATOM 2221 N N . LEU B 1 109 ? 16.516 1.786 -3.777 1 97.94 109 LEU B N 1
ATOM 2222 C CA . LEU B 1 109 ? 16.688 3.051 -4.484 1 97.94 109 LEU B CA 1
ATOM 2223 C C . LEU B 1 109 ? 15.328 3.703 -4.754 1 97.94 109 LEU B C 1
ATOM 2225 O O . LEU B 1 109 ? 15.258 4.891 -5.082 1 97.94 109 LEU B O 1
ATOM 2229 N N . CYS B 1 110 ? 14.312 2.949 -4.754 1 98.38 110 CYS B N 1
ATOM 2230 C CA . CYS B 1 110 ? 12.945 3.451 -4.797 1 98.38 110 CYS B CA 1
ATOM 2231 C C . CYS B 1 110 ? 12.383 3.617 -3.391 1 98.38 110 CYS B C 1
ATOM 2233 O O . CYS B 1 110 ? 11.773 2.695 -2.852 1 98.38 110 CYS B O 1
ATOM 2235 N N . ALA B 1 111 ? 12.531 4.77 -2.82 1 98.62 111 ALA B N 1
ATOM 2236 C CA . ALA B 1 111 ? 12.281 4.992 -1.398 1 98.62 111 ALA B CA 1
ATOM 2237 C C . ALA B 1 111 ? 10.805 4.773 -1.063 1 98.62 111 ALA B C 1
ATOM 2239 O O . ALA B 1 111 ? 9.922 5.176 -1.824 1 98.62 111 ALA B O 1
ATOM 2240 N N . HIS B 1 112 ? 10.547 4.098 0.001 1 98.56 112 HIS B N 1
ATOM 2241 C CA . HIS B 1 112 ? 9.211 4.016 0.569 1 98.56 112 HIS B CA 1
ATOM 2242 C C . HIS B 1 112 ? 9.242 4.164 2.086 1 98.56 112 HIS B C 1
ATOM 2244 O O . HIS B 1 112 ? 10.266 3.896 2.717 1 98.56 112 HIS B O 1
ATOM 2250 N N . ILE B 1 113 ? 8.234 4.734 2.627 1 98.94 113 ILE B N 1
ATOM 2251 C CA . ILE B 1 113 ? 8.109 5.156 4.02 1 98.94 113 ILE B CA 1
ATOM 2252 C C . ILE B 1 113 ? 6.953 4.41 4.68 1 98.94 113 ILE B C 1
ATOM 2254 O O . ILE B 1 113 ? 5.895 4.227 4.074 1 98.94 113 ILE B O 1
ATOM 2258 N N . ILE B 1 114 ? 7.191 3.99 5.883 1 98.94 114 ILE B N 1
ATOM 2259 C CA . ILE B 1 114 ? 6.133 3.426 6.715 1 98.94 114 ILE B CA 1
ATOM 2260 C C . ILE B 1 114 ? 5.949 4.281 7.965 1 98.94 114 ILE B C 1
ATOM 2262 O O . ILE B 1 114 ? 6.898 4.5 8.719 1 98.94 114 ILE B O 1
ATOM 2266 N N . LEU B 1 115 ? 4.77 4.781 8.164 1 99 115 LEU B N 1
ATOM 2267 C CA . LEU B 1 115 ? 4.371 5.492 9.375 1 99 115 LEU B CA 1
ATOM 2268 C C . LEU B 1 115 ? 3.576 4.582 10.305 1 99 115 LEU B C 1
ATOM 2270 O O . LEU B 1 115 ? 2.51 4.086 9.93 1 99 115 LEU B O 1
ATOM 2274 N N . SER B 1 116 ? 4.113 4.332 11.477 1 98.94 116 SER B N 1
ATOM 2275 C CA . SER B 1 116 ? 3.412 3.533 12.469 1 98.94 116 SER B CA 1
ATOM 2276 C C . SER B 1 116 ? 2.746 4.418 13.523 1 98.94 116 SER B C 1
ATOM 2278 O O . SER B 1 116 ? 3.268 5.48 13.867 1 98.94 116 SER B O 1
ATOM 2280 N N . GLY B 1 117 ? 1.596 3.998 13.953 1 98.88 117 GLY B N 1
ATOM 2281 C CA . GLY B 1 117 ? 0.897 4.711 15.016 1 98.88 117 GLY B CA 1
ATOM 2282 C C . GLY B 1 117 ? -0.564 4.32 15.133 1 98.88 117 GLY B C 1
ATOM 2283 O O . GLY B 1 117 ? -0.888 3.141 15.273 1 98.88 117 GLY B O 1
ATOM 2284 N N . SER B 1 118 ? -1.434 5.324 15.156 1 98.94 118 SER B N 1
ATOM 2285 C CA . SER B 1 118 ? -2.877 5.129 15.242 1 98.94 118 SER B CA 1
ATOM 2286 C C . SER B 1 118 ? -3.621 6.141 14.375 1 98.94 118 SER B C 1
ATOM 2288 O O . SER B 1 118 ? -3.098 7.219 14.078 1 98.94 118 SER B O 1
ATOM 2290 N N . VAL B 1 119 ? -4.758 5.762 13.922 1 98.94 119 VAL B N 1
ATOM 2291 C CA . VAL B 1 119 ? -5.648 6.672 13.219 1 98.94 119 VAL B CA 1
ATOM 2292 C C . VAL B 1 119 ? -6.676 7.246 14.188 1 98.94 119 VAL B C 1
ATOM 2294 O O . VAL B 1 119 ? -7.406 6.5 14.844 1 98.94 119 VAL B O 1
ATOM 2297 N N . ILE B 1 120 ? -6.73 8.57 14.219 1 98.81 120 ILE B N 1
ATOM 2298 C CA . ILE B 1 120 ? -7.609 9.203 15.195 1 98.81 120 ILE B CA 1
ATOM 2299 C C . ILE B 1 120 ? -8.492 10.242 14.5 1 98.81 120 ILE B C 1
ATOM 2301 O O . ILE B 1 120 ? -8.023 10.977 13.625 1 98.81 120 ILE B O 1
ATOM 2305 N N . GLU B 1 121 ? -9.766 10.266 14.906 1 98.88 121 GLU B N 1
ATOM 2306 C CA . GLU B 1 121 ? -10.672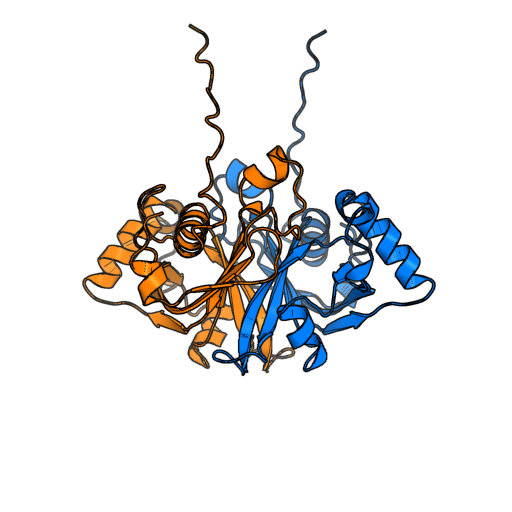 11.297 14.414 1 98.88 121 GLU B CA 1
ATOM 2307 C C . GLU B 1 121 ? -10.25 12.68 14.906 1 98.88 121 GLU B C 1
ATOM 2309 O O . GLU B 1 121 ? -9.852 12.836 16.062 1 98.88 121 GLU B O 1
ATOM 2314 N N . VAL B 1 122 ? -10.297 13.672 13.992 1 98.88 122 VAL B N 1
ATOM 2315 C CA . VAL B 1 122 ? -9.977 15.039 14.383 1 98.88 122 VAL B CA 1
ATOM 2316 C C . VAL B 1 122 ? -11.242 15.891 14.344 1 98.88 122 VAL B C 1
ATOM 2318 O O . VAL B 1 122 ? -12.125 15.664 13.516 1 98.88 122 VAL B O 1
ATOM 2321 N N . ASN B 1 123 ? -11.281 16.906 15.242 1 98.44 123 ASN B N 1
ATOM 2322 C CA . ASN B 1 123 ? -12.445 17.766 15.391 1 98.44 123 ASN B CA 1
ATOM 2323 C C . ASN B 1 123 ? -12.055 19.234 15.516 1 98.44 123 ASN B C 1
ATOM 2325 O O . ASN B 1 123 ? -10.867 19.562 15.531 1 98.44 123 ASN B O 1
ATOM 2329 N N . GLY B 1 124 ? -13.07 20.125 15.461 1 98.06 124 GLY B N 1
ATOM 2330 C CA . GLY B 1 124 ? -12.836 21.531 15.656 1 98.06 124 GLY B CA 1
ATOM 2331 C C . GLY B 1 124 ? -11.891 22.125 14.625 1 98.06 124 GLY B C 1
ATOM 2332 O O . GLY B 1 124 ? -12.078 21.922 13.422 1 98.06 124 GLY B O 1
ATOM 2333 N N . SER B 1 125 ? -10.938 22.906 15.094 1 98.5 125 SER B N 1
ATOM 2334 C CA . SER B 1 125 ? -10.016 23.625 14.219 1 98.5 125 SER B CA 1
ATOM 2335 C C . SER B 1 125 ? -9.172 22.672 13.398 1 98.5 125 SER B C 1
ATOM 2337 O O . SER B 1 125 ? -8.883 22.938 12.227 1 98.5 125 SER B O 1
ATOM 2339 N N . GLU B 1 126 ? -8.812 21.562 14 1 98.56 126 GLU B N 1
ATOM 2340 C CA . GLU B 1 126 ? -7.992 20.609 13.25 1 98.56 126 GLU B CA 1
ATOM 2341 C C . GLU B 1 126 ? -8.789 19.953 12.117 1 98.56 126 GLU B C 1
ATOM 2343 O O . GLU B 1 126 ? -8.242 19.656 11.062 1 98.56 126 GLU B O 1
ATOM 2348 N N . ALA B 1 127 ? -10.055 19.719 12.328 1 98.75 127 ALA B N 1
ATOM 2349 C CA . ALA B 1 127 ? -10.891 19.188 11.258 1 98.75 127 ALA B CA 1
ATOM 2350 C C . ALA B 1 127 ? -10.953 20.156 10.078 1 98.75 127 ALA B C 1
ATOM 2352 O O . ALA B 1 127 ? -10.992 19.734 8.922 1 98.75 127 ALA B O 1
ATOM 2353 N N . SER B 1 128 ? -11 21.438 10.414 1 98.62 128 SER B N 1
ATOM 2354 C CA . SER B 1 128 ? -11.008 22.438 9.359 1 98.62 128 SER B CA 1
ATOM 2355 C C . SER B 1 128 ? -9.719 22.391 8.547 1 98.62 128 SER B C 1
ATOM 2357 O O . SER B 1 128 ? -9.75 22.516 7.316 1 98.62 128 SER B O 1
ATOM 2359 N N . VAL B 1 129 ? -8.602 22.25 9.219 1 98.38 129 VAL B N 1
ATOM 2360 C CA . VAL B 1 129 ? -7.312 22.125 8.547 1 98.38 129 VAL B CA 1
ATOM 2361 C C . VAL B 1 129 ? -7.309 20.859 7.684 1 98.38 129 VAL B C 1
ATOM 2363 O O . VAL B 1 129 ? -6.898 20.906 6.52 1 98.38 129 VAL B O 1
ATOM 2366 N N . ALA B 1 130 ? -7.77 19.703 8.25 1 98.88 130 ALA B N 1
ATOM 2367 C CA . ALA B 1 130 ? -7.828 18.438 7.523 1 98.88 130 ALA B CA 1
ATOM 2368 C C . ALA B 1 130 ? -8.688 18.578 6.27 1 98.88 130 ALA B C 1
ATOM 2370 O O . ALA B 1 130 ? -8.289 18.125 5.188 1 98.88 130 ALA B O 1
ATOM 2371 N N . LYS B 1 131 ? -9.82 19.188 6.391 1 98.81 131 LYS B N 1
ATOM 2372 C CA . LYS B 1 131 ? -10.719 19.406 5.262 1 98.81 131 LYS B CA 1
ATOM 2373 C C . LYS B 1 131 ? -10.023 20.188 4.148 1 98.81 131 LYS B C 1
ATOM 2375 O O . LYS B 1 131 ? -10.031 19.781 2.99 1 98.81 131 LYS B O 1
ATOM 2380 N N . ALA B 1 132 ? -9.461 21.312 4.52 1 98.5 132 ALA B N 1
ATOM 2381 C CA . ALA B 1 132 ? -8.828 22.172 3.533 1 98.5 132 ALA B CA 1
ATOM 2382 C C . ALA B 1 132 ? -7.691 21.453 2.814 1 98.5 132 ALA B C 1
ATOM 2384 O O . ALA B 1 132 ? -7.574 21.531 1.589 1 98.5 132 ALA B O 1
ATOM 2385 N N . THR B 1 133 ? -6.887 20.734 3.6 1 98.19 133 THR B N 1
ATOM 2386 C CA . THR B 1 133 ? -5.734 20.047 3.033 1 98.19 133 THR B CA 1
ATOM 2387 C C . THR B 1 133 ? -6.184 18.906 2.119 1 98.19 133 THR B C 1
ATOM 2389 O O . THR B 1 133 ? -5.676 18.766 1.005 1 98.19 133 THR B O 1
ATOM 2392 N N . LEU B 1 134 ? -7.172 18.125 2.514 1 98.88 134 LEU B N 1
ATOM 2393 C CA . LEU B 1 134 ? -7.66 17 1.737 1 98.88 134 LEU B CA 1
ATOM 2394 C C . LEU B 1 134 ? -8.391 17.469 0.483 1 98.88 134 LEU B C 1
ATOM 2396 O O . LEU B 1 134 ? -8.125 16.969 -0.616 1 98.88 134 LEU B O 1
ATOM 2400 N N . PHE B 1 135 ? -9.211 18.453 0.593 1 98.75 135 PHE B N 1
ATOM 2401 C CA . PHE B 1 135 ? -10.055 18.859 -0.529 1 98.75 135 PHE B CA 1
ATOM 2402 C C . PHE B 1 135 ? -9.227 19.609 -1.577 1 98.75 135 PHE B C 1
ATOM 2404 O O . PHE B 1 135 ? -9.57 19.594 -2.762 1 98.75 135 PHE B O 1
ATOM 2411 N N . SER B 1 136 ? -8.148 20.219 -1.18 1 98.06 136 SER B N 1
ATOM 2412 C CA . SER B 1 136 ? -7.246 20.844 -2.139 1 98.06 136 SER B CA 1
ATOM 2413 C C . SER B 1 136 ? -6.52 19.812 -2.986 1 98.06 136 SER B C 1
ATOM 2415 O O . SER B 1 136 ? -6.379 19.984 -4.199 1 98.06 136 SER B O 1
ATOM 2417 N N . ARG B 1 137 ? -6.141 18.703 -2.373 1 98 137 ARG B N 1
ATOM 2418 C CA . ARG B 1 137 ? -5.379 17.672 -3.07 1 98 137 ARG B CA 1
ATOM 2419 C C . ARG B 1 137 ? -6.309 16.641 -3.711 1 98 137 ARG B C 1
ATOM 2421 O O . ARG B 1 137 ? -5.93 15.969 -4.668 1 98 137 ARG B O 1
ATOM 2428 N N . HIS B 1 138 ? -7.508 16.484 -3.193 1 98.62 138 HIS B N 1
ATOM 2429 C CA . HIS B 1 138 ? -8.516 15.516 -3.623 1 98.62 138 HIS B CA 1
ATOM 2430 C C . HIS B 1 138 ? -9.859 16.203 -3.869 1 98.62 138 HIS B C 1
ATOM 2432 O O . HIS B 1 138 ? -10.82 15.969 -3.135 1 98.62 138 HIS B O 1
ATOM 2438 N N . PRO B 1 139 ? -9.922 16.953 -4.914 1 98.44 139 PRO B N 1
ATOM 2439 C CA . PRO B 1 139 ? -11.109 17.797 -5.109 1 98.44 139 PRO B CA 1
ATOM 2440 C C . PRO B 1 139 ? -12.383 16.969 -5.297 1 98.44 139 PRO B C 1
ATOM 2442 O O . PRO B 1 139 ? -13.477 17.453 -5 1 98.44 139 PRO B O 1
ATOM 2445 N N . GLU B 1 140 ? -12.273 15.742 -5.73 1 98.25 140 GLU B N 1
ATOM 2446 C CA . GLU B 1 140 ? -13.43 14.875 -5.902 1 98.25 140 GLU B CA 1
ATOM 2447 C C . GLU B 1 140 ? -14.188 14.695 -4.586 1 98.25 140 GLU B C 1
ATOM 2449 O O . GLU B 1 140 ? -15.398 14.484 -4.582 1 98.25 140 GLU B O 1
ATOM 2454 N N . MET B 1 141 ? -13.523 14.781 -3.506 1 98.56 141 MET B N 1
ATOM 2455 C CA . MET B 1 141 ? -14.102 14.539 -2.186 1 98.56 141 ME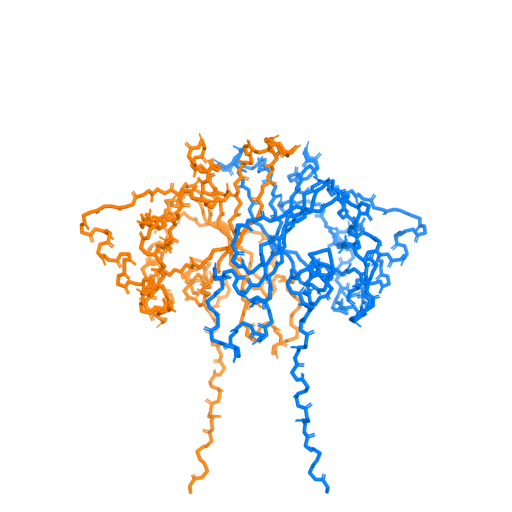T B CA 1
ATOM 2456 C C . MET B 1 141 ? -15.227 15.523 -1.89 1 98.56 141 MET B C 1
ATOM 2458 O O . MET B 1 141 ? -16.156 15.203 -1.148 1 98.56 141 MET B O 1
ATOM 2462 N N . ILE B 1 142 ? -15.133 16.688 -2.439 1 98.44 142 ILE B N 1
ATOM 2463 C CA . ILE B 1 142 ? -16.094 17.75 -2.178 1 98.44 142 ILE B CA 1
ATOM 2464 C C . ILE B 1 142 ? -17.5 17.297 -2.549 1 98.44 142 ILE B C 1
ATOM 2466 O O . ILE B 1 142 ? -18.469 17.656 -1.886 1 98.44 142 ILE B O 1
ATOM 2470 N N . ASP B 1 143 ? -17.562 16.406 -3.508 1 97.81 143 ASP B N 1
ATOM 2471 C CA . ASP B 1 143 ? -18.859 16.031 -4.066 1 97.81 143 ASP B CA 1
ATOM 2472 C C . ASP B 1 143 ? -19.297 14.648 -3.594 1 97.81 143 ASP B C 1
ATOM 2474 O O . ASP B 1 143 ? -20.297 14.102 -4.07 1 97.81 143 ASP B O 1
ATOM 2478 N N . TRP B 1 144 ? -18.516 14.055 -2.695 1 98.12 144 TRP B N 1
ATOM 2479 C CA . TRP B 1 144 ? -18.891 12.727 -2.217 1 98.12 144 TRP B CA 1
ATOM 2480 C C . TRP B 1 144 ? -20.203 12.766 -1.455 1 98.12 144 TRP B C 1
ATOM 2482 O O . TRP B 1 144 ? -20.531 13.773 -0.824 1 98.12 144 TRP B O 1
ATOM 2492 N N . PRO B 1 145 ? -20.984 11.664 -1.556 1 97.19 145 PRO B N 1
ATOM 2493 C CA . PRO B 1 145 ? -22.344 11.68 -1.012 1 97.19 145 PRO B CA 1
ATOM 2494 C C . PRO B 1 145 ? -22.375 11.969 0.488 1 97.19 145 PRO B C 1
ATOM 2496 O O . PRO B 1 145 ? -21.734 11.258 1.269 1 97.19 145 PRO B O 1
ATOM 2499 N N . THR B 1 146 ? -23.156 12.844 0.922 1 96.75 146 THR B N 1
ATOM 2500 C CA . THR B 1 146 ? -23.188 13.32 2.301 1 96.75 146 THR B CA 1
ATOM 2501 C C . THR B 1 146 ? -23.734 12.25 3.232 1 96.75 146 THR B C 1
ATOM 2503 O O . THR B 1 146 ? -23.484 12.266 4.438 1 96.75 146 THR B O 1
ATOM 2506 N N . ASP B 1 147 ? -24.484 11.336 2.715 1 96.94 147 ASP B N 1
ATOM 2507 C CA . ASP B 1 147 ? -25.156 10.344 3.555 1 96.94 147 ASP B CA 1
ATOM 2508 C C . ASP B 1 147 ? -24.172 9.266 4.012 1 96.94 147 ASP B C 1
ATOM 2510 O O . ASP B 1 147 ? -24.547 8.344 4.742 1 96.94 147 ASP B O 1
ATOM 2514 N N . HIS B 1 148 ? -22.891 9.375 3.662 1 97.38 148 HIS B N 1
ATOM 2515 C CA . HIS B 1 148 ? -21.875 8.43 4.125 1 97.38 148 HIS B CA 1
ATOM 2516 C C . HIS B 1 148 ? -21.297 8.859 5.473 1 97.38 148 HIS B C 1
ATOM 2518 O O . HIS B 1 148 ? -20.484 8.141 6.059 1 97.38 148 HIS B O 1
ATOM 2524 N N . ASN B 1 149 ? -21.734 10.016 5.996 1 97.75 149 ASN B N 1
ATOM 2525 C CA . ASN B 1 149 ? -21.312 10.5 7.305 1 97.75 149 ASN B CA 1
ATOM 2526 C C . ASN B 1 149 ? -19.797 10.508 7.438 1 97.75 149 ASN B C 1
ATOM 2528 O O . ASN B 1 149 ? -19.25 9.938 8.383 1 97.75 149 ASN B O 1
ATOM 2532 N N . TRP B 1 150 ? -19.234 11.219 6.559 1 98.75 150 TRP B N 1
ATOM 2533 C CA . TRP B 1 150 ? -17.781 11.305 6.5 1 98.75 150 TRP B CA 1
ATOM 2534 C C . TRP B 1 150 ? -17.219 12.016 7.73 1 98.75 150 TRP B C 1
ATOM 2536 O O . TRP B 1 150 ? -17.875 12.906 8.281 1 98.75 150 TRP B O 1
ATOM 2546 N N . PHE B 1 151 ? -16.031 11.609 8.18 1 98.88 151 PHE B N 1
ATOM 2547 C CA . PHE B 1 151 ? -15.289 12.312 9.219 1 98.88 151 PHE B CA 1
ATOM 2548 C C . PHE B 1 151 ? -13.812 12.414 8.859 1 98.88 151 PHE B C 1
ATOM 2550 O O . PHE B 1 151 ? -13.305 11.625 8.055 1 98.88 151 PHE B O 1
ATOM 2557 N N . PHE B 1 152 ? -13.156 13.438 9.375 1 98.94 152 PHE B N 1
ATOM 2558 C CA . PHE B 1 152 ? -11.734 13.664 9.148 1 98.94 152 PHE B CA 1
ATOM 2559 C C . PHE B 1 152 ? -10.906 12.977 10.227 1 98.94 152 PHE B C 1
ATOM 2561 O O . PHE B 1 152 ? -11.273 12.984 11.406 1 98.94 152 PHE B O 1
ATOM 2568 N N . ALA B 1 153 ? -9.844 12.359 9.82 1 98.94 153 ALA B N 1
ATOM 2569 C CA . ALA B 1 153 ? -8.922 11.68 10.734 1 98.94 153 ALA B CA 1
ATOM 2570 C C . ALA B 1 153 ? -7.473 12 10.391 1 98.94 153 ALA B C 1
ATOM 2572 O O . ALA B 1 153 ? -7.184 12.516 9.305 1 98.94 153 ALA B O 1
ATOM 2573 N N . LYS B 1 154 ? -6.582 11.766 11.297 1 99 154 LYS B N 1
ATOM 2574 C CA . LYS B 1 154 ? -5.148 11.898 11.047 1 99 154 LYS B CA 1
ATOM 2575 C C . LYS B 1 154 ? -4.395 10.656 11.508 1 99 154 LYS B C 1
ATOM 2577 O O . LYS B 1 154 ? -4.898 9.875 12.32 1 99 154 LYS B O 1
ATOM 2582 N N . MET B 1 155 ? -3.242 10.453 10.984 1 98.94 155 MET B N 1
ATOM 2583 C CA . MET B 1 155 ? -2.279 9.492 11.523 1 98.94 155 MET B CA 1
ATOM 2584 C C . MET B 1 155 ? -1.521 10.086 12.703 1 98.94 155 MET B C 1
ATOM 2586 O O . MET B 1 155 ? -0.809 11.078 12.555 1 98.94 155 MET B O 1
ATOM 2590 N N . ASN B 1 156 ? -1.764 9.555 13.859 1 98.88 156 ASN B N 1
ATOM 2591 C CA . ASN B 1 156 ? -0.917 9.844 15.008 1 98.88 156 ASN B CA 1
ATOM 2592 C C . ASN B 1 156 ? 0.354 9 15 1 98.88 156 ASN B C 1
ATOM 2594 O O . ASN B 1 156 ? 0.348 7.859 15.461 1 98.88 156 ASN B O 1
ATOM 2598 N N . ILE B 1 157 ? 1.466 9.617 14.594 1 98.94 157 ILE B N 1
ATOM 2599 C CA . ILE B 1 157 ? 2.691 8.898 14.258 1 98.94 157 ILE B CA 1
ATOM 2600 C C . ILE B 1 157 ? 3.49 8.625 15.523 1 98.94 157 ILE B C 1
ATOM 2602 O O . ILE B 1 157 ? 3.777 9.539 16.297 1 98.94 157 ILE B O 1
ATOM 2606 N N . THR B 1 158 ? 3.879 7.387 15.734 1 98.81 158 THR B N 1
ATOM 2607 C CA . THR B 1 158 ? 4.73 7.035 16.859 1 98.81 158 THR B CA 1
ATOM 2608 C C . THR B 1 158 ? 6.098 6.559 16.391 1 98.81 158 THR B C 1
ATOM 2610 O O . THR B 1 158 ? 7.059 6.527 17.156 1 98.81 158 THR B O 1
ATOM 2613 N N . GLN B 1 159 ? 6.234 6.133 15.195 1 98.75 159 GLN B N 1
ATOM 2614 C CA . GLN B 1 159 ? 7.492 5.699 14.594 1 98.75 159 GLN B CA 1
ATOM 2615 C C . GLN B 1 159 ? 7.48 5.895 13.086 1 98.75 159 GLN B C 1
ATOM 2617 O O . GLN B 1 159 ? 6.461 5.66 12.43 1 98.75 159 GLN B O 1
ATOM 2622 N N . VAL B 1 160 ? 8.633 6.316 12.516 1 98.94 160 VAL B N 1
ATOM 2623 C CA . VAL B 1 160 ? 8.812 6.453 11.078 1 98.94 160 VAL B CA 1
ATOM 2624 C C . VAL B 1 160 ? 9.898 5.496 10.594 1 98.94 160 VAL B C 1
ATOM 2626 O O . VAL B 1 160 ? 11.023 5.527 11.102 1 98.94 160 VAL B O 1
ATOM 2629 N N . TRP B 1 161 ? 9.562 4.672 9.695 1 98.88 161 TRP B N 1
ATOM 2630 C CA . TRP B 1 161 ? 10.492 3.748 9.055 1 98.88 161 TRP B CA 1
ATOM 2631 C C . TRP B 1 161 ? 10.82 4.207 7.637 1 98.88 161 TRP B C 1
ATOM 2633 O O . TRP B 1 161 ? 9.922 4.516 6.852 1 98.88 161 TRP B O 1
ATOM 2643 N N . VAL B 1 162 ? 12.109 4.266 7.352 1 98.88 162 VAL B N 1
ATOM 2644 C CA . VAL B 1 162 ? 12.57 4.816 6.082 1 98.88 162 VAL B CA 1
ATOM 2645 C C . VAL B 1 162 ? 13.414 3.781 5.348 1 98.88 162 VAL B C 1
ATOM 2647 O O . VAL B 1 162 ? 14.523 3.449 5.785 1 98.88 162 VAL B O 1
ATOM 2650 N N . LEU B 1 163 ? 12.883 3.23 4.316 1 98.62 163 LEU B N 1
ATOM 2651 C CA . LEU B 1 163 ? 13.633 2.373 3.404 1 98.62 163 LEU B CA 1
ATOM 2652 C C . LEU B 1 163 ? 14.133 3.164 2.203 1 98.62 163 LEU B C 1
ATOM 2654 O O . LEU B 1 163 ? 13.391 3.381 1.242 1 98.62 163 LEU B O 1
ATOM 2658 N N . ASP B 1 164 ? 15.258 3.605 2.312 1 98.31 164 ASP B N 1
ATOM 2659 C CA . ASP B 1 164 ? 15.891 4.492 1.344 1 98.31 164 ASP B CA 1
ATOM 2660 C C . ASP B 1 164 ? 17.391 4.219 1.249 1 98.31 164 ASP B C 1
ATOM 2662 O O . ASP B 1 164 ? 18.141 4.469 2.199 1 98.31 164 ASP B O 1
ATOM 2666 N N . TYR B 1 165 ? 17.766 3.746 -0.006 1 97.12 165 TYR B N 1
ATOM 2667 C CA . TYR B 1 165 ? 19.172 3.475 -0.288 1 97.12 165 TYR B CA 1
ATOM 2668 C C . TYR B 1 165 ? 19.641 2.215 0.43 1 97.12 165 TYR B C 1
ATOM 2670 O O . TYR B 1 165 ? 18.844 1.548 1.104 1 97.12 165 TYR B O 1
ATOM 2678 N N . PHE B 1 166 ? 20.875 1.854 0.243 1 94.94 166 PHE B N 1
ATOM 2679 C CA . PHE B 1 166 ? 21.422 0.598 0.737 1 94.94 166 PHE B CA 1
ATOM 2680 C C . PHE B 1 166 ? 21.766 0.7 2.221 1 94.94 166 PHE B C 1
ATOM 2682 O O . PHE B 1 166 ? 22.078 1.783 2.719 1 94.94 166 PHE B O 1
ATOM 2689 N N . GLY B 1 167 ? 21.672 -0.43 2.939 1 92.94 167 GLY B N 1
ATOM 2690 C CA . GLY B 1 167 ? 22.031 -0.444 4.348 1 92.94 167 GLY B CA 1
ATOM 2691 C C . GLY B 1 167 ? 20.859 -0.783 5.258 1 92.94 167 GLY B C 1
ATOM 2692 O O . GLY B 1 167 ? 20.969 -0.667 6.48 1 92.94 167 GLY B O 1
ATOM 2693 N N . GLY B 1 168 ? 19.766 -1.181 4.754 1 93.81 168 GLY B N 1
ATOM 2694 C CA . GLY B 1 168 ? 18.625 -1.604 5.555 1 93.81 168 GLY B CA 1
ATOM 2695 C C . GLY B 1 168 ? 17.719 -0.456 5.973 1 93.81 168 GLY B C 1
ATOM 2696 O O . GLY B 1 168 ? 18.047 0.71 5.742 1 93.81 168 GLY B O 1
ATOM 2697 N N . VAL B 1 169 ? 16.672 -0.773 6.66 1 97.69 169 VAL B N 1
ATOM 2698 C CA . VAL B 1 169 ? 15.664 0.192 7.098 1 97.69 169 VAL B CA 1
ATOM 2699 C C . VAL B 1 169 ? 16.25 1.104 8.172 1 97.69 169 VAL B C 1
ATOM 2701 O O . VAL B 1 169 ? 17.016 0.65 9.031 1 97.69 169 VAL B O 1
ATOM 2704 N N . LYS B 1 170 ? 16 2.377 8.094 1 98.25 170 LYS B N 1
ATOM 2705 C CA . LYS B 1 170 ? 16.297 3.365 9.125 1 98.25 170 LYS B CA 1
ATOM 2706 C C . LYS B 1 170 ? 15.031 3.828 9.836 1 98.25 170 LYS B C 1
ATOM 2708 O O . LYS B 1 170 ? 13.93 3.701 9.289 1 98.25 170 LYS B O 1
ATOM 2713 N N . THR B 1 171 ? 15.234 4.293 11.047 1 98.31 171 THR B N 1
ATOM 2714 C CA . THR B 1 171 ? 14.102 4.836 11.797 1 98.31 171 THR B CA 1
ATOM 2715 C C . THR B 1 171 ? 14.367 6.285 12.195 1 98.31 171 THR B C 1
ATOM 2717 O O . THR B 1 171 ? 15.516 6.68 12.414 1 98.31 171 THR B O 1
ATOM 2720 N N . VAL B 1 172 ? 13.289 7.043 12.195 1 98.19 172 VAL B N 1
ATOM 2721 C CA . VAL B 1 172 ? 13.273 8.422 12.672 1 98.19 172 VAL B CA 1
ATOM 2722 C C . VAL B 1 172 ? 12.164 8.602 13.703 1 98.19 172 VAL B C 1
ATOM 2724 O O . VAL B 1 172 ? 11.078 8.031 13.555 1 98.19 172 VAL B O 1
ATOM 2727 N N . THR B 1 173 ? 12.461 9.383 14.766 1 98.44 173 THR B N 1
ATOM 2728 C CA . THR B 1 173 ? 11.414 9.695 15.734 1 98.44 173 THR B CA 1
ATOM 2729 C C . THR B 1 173 ? 10.422 10.695 15.156 1 98.44 173 THR B C 1
ATOM 2731 O O . THR B 1 173 ? 10.742 11.43 14.219 1 98.44 173 THR B O 1
ATOM 2734 N N . PRO B 1 174 ? 9.266 10.703 15.781 1 98.75 174 PRO B N 1
ATOM 2735 C CA . PRO B 1 174 ? 8.32 11.734 15.344 1 98.75 174 PRO B CA 1
ATOM 2736 C C . PRO B 1 174 ? 8.891 13.148 15.477 1 98.75 174 PRO B C 1
ATOM 2738 O O . PRO B 1 174 ? 8.656 14 14.617 1 98.75 174 PRO B O 1
ATOM 2741 N N . GLU B 1 175 ? 9.625 13.398 16.5 1 98.69 175 GLU B N 1
ATOM 2742 C CA . GLU B 1 175 ? 10.219 14.711 16.703 1 98.69 175 GLU B CA 1
ATOM 2743 C C . GLU B 1 175 ? 11.156 15.062 15.547 1 98.69 175 GLU B C 1
ATOM 2745 O O . GLU B 1 175 ? 11.078 16.172 14.992 1 98.69 175 GLU B O 1
ATOM 2750 N N . GLU B 1 176 ? 12.062 14.148 15.219 1 98.62 176 GLU B N 1
ATOM 2751 C CA . GLU B 1 176 ? 12.969 14.352 14.094 1 98.62 176 GLU B CA 1
ATOM 2752 C C . GLU B 1 176 ? 12.203 14.539 12.789 1 98.62 176 GLU B C 1
ATOM 2754 O O . GLU B 1 176 ? 12.547 15.406 11.984 1 98.62 176 GLU B O 1
ATOM 2759 N N . TYR B 1 177 ? 11.203 13.773 12.609 1 98.88 177 TYR B N 1
ATOM 2760 C CA . TYR B 1 177 ? 10.359 13.812 11.414 1 98.88 177 TYR B CA 1
ATOM 2761 C C . TYR B 1 177 ? 9.703 15.18 11.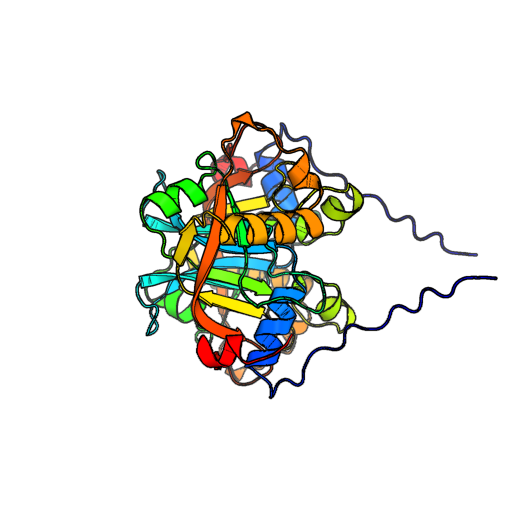266 1 98.88 177 TYR B C 1
ATOM 2763 O O . TYR B 1 177 ? 9.773 15.797 10.195 1 98.88 177 TYR B O 1
ATOM 2771 N N . TYR B 1 178 ? 9.148 15.695 12.305 1 98.75 178 TYR B N 1
ATOM 2772 C CA . TYR B 1 178 ? 8.391 16.938 12.234 1 98.75 178 TYR B CA 1
ATOM 2773 C C . TYR B 1 178 ? 9.312 18.141 12.172 1 98.75 178 TYR B C 1
ATOM 2775 O O . TYR B 1 178 ? 8.906 19.234 11.758 1 98.75 178 TYR B O 1
ATOM 2783 N N . ARG B 1 179 ? 10.539 17.953 12.57 1 98.31 179 ARG B N 1
ATOM 2784 C CA . ARG B 1 179 ? 11.516 19.031 12.484 1 98.31 179 ARG B CA 1
ATOM 2785 C C . ARG B 1 179 ? 12.016 19.203 11.055 1 98.31 179 ARG B C 1
ATOM 2787 O O . ARG B 1 179 ? 12.469 20.297 10.68 1 98.31 179 ARG B O 1
ATOM 2794 N N . ALA B 1 180 ? 11.914 18.156 10.273 1 97.81 180 ALA B N 1
ATOM 2795 C CA . ALA B 1 180 ? 12.367 18.203 8.883 1 97.81 180 ALA B CA 1
ATOM 2796 C C . ALA B 1 180 ? 11.344 18.906 7.996 1 97.81 180 ALA B C 1
ATOM 2798 O O . ALA B 1 180 ? 10.18 19.062 8.383 1 97.81 180 ALA B O 1
ATOM 2799 N N . THR B 1 181 ? 11.82 19.406 6.84 1 93.75 181 THR B N 1
ATOM 2800 C CA . THR B 1 181 ? 10.953 19.969 5.816 1 93.75 181 THR B CA 1
ATOM 2801 C C . THR 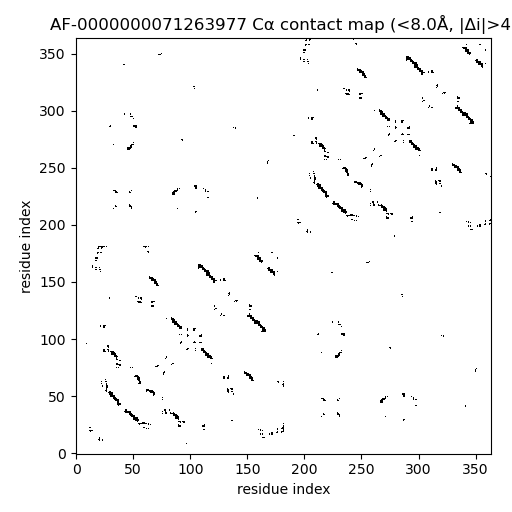B 1 181 ? 10.906 19.078 4.582 1 93.75 181 THR B C 1
ATOM 2803 O O . THR B 1 181 ? 11.883 18.391 4.266 1 93.75 181 THR B O 1
ATOM 2806 N N . PRO B 1 182 ? 9.773 19.109 3.92 1 91.25 182 PRO B N 1
ATOM 2807 C CA . PRO B 1 182 ? 9.641 18.203 2.779 1 91.25 182 PRO B CA 1
ATOM 2808 C C . PRO B 1 182 ? 10.484 18.625 1.582 1 91.25 182 PRO B C 1
ATOM 2810 O O . PRO B 1 182 ? 10.82 19.812 1.45 1 91.25 182 PRO B O 1
#

InterPro domains:
  IPR012349 FMN-binding split barrel [G3DSA:2.30.110.10] (16-181)
  IPR014631 Cellular repressor of E1A-stimulated genes (CREG) [PIRSF036911] (12-181)
  IPR055343 CREG-like, beta-barrel [PF13883] (13-178)

pLDDT: mean 95.39, std 11.63, range [35.94, 99.0]

Radius of gyration: 19.51 Å; Cα contacts (8 Å, |Δi|>4): 873; chains: 2; bounding box: 50×56×60 Å

Secondary structure (DSSP, 8-state):
-----------PPPTT-HHHHHHHHHHH-SEEEEEEE--STTSTTSEEEEEEE-BSSSTT---S--EEEE-TTSHHHHHHHH--EEEEEEEGGGSSHHHHTT--TTSTTS-EEEEEEEEEE--HHHHHHHHHHHHHH-GGGGGS-GGG--EEEEEEEEEEEEE-SSSS-EEE-HHHHHHS--/-----------PPPTT-HHHHHHHHHHH-SEEEEEEE--STTSTTSEEEEEEE-BSSSTT---S--EEEE-TTSHHHHHHHH--EEEEEEEGGGSSHHHHTT--TTSTTS-EEEEEEEEEE--HHHHHHHHHHHHHH-GGGGGS-GGG--EEEEEEEEEEEEE-SSSS-EEE-HHHHHHS--

Solvent-accessible surface area (backbone atoms only — not comparable to full-atom values): 19045 Å² total; per-residue (Å²): 133,84,80,75,79,75,78,73,74,87,80,75,65,59,74,85,42,55,38,29,36,46,32,34,48,55,39,73,39,59,47,32,33,35,6,28,46,31,74,46,87,94,47,54,75,31,23,33,26,42,70,40,40,39,24,25,38,53,80,77,58,36,72,68,50,41,22,35,80,43,32,72,84,38,71,68,45,46,16,35,73,76,43,36,46,22,11,37,19,38,43,38,56,72,48,65,60,20,63,76,70,70,38,49,61,57,35,39,78,20,36,32,32,28,39,32,35,30,56,41,81,45,58,72,72,57,27,54,51,41,48,54,30,36,39,71,77,38,56,68,61,75,72,51,70,73,90,53,59,68,44,39,28,32,53,49,64,67,38,35,38,37,36,49,39,84,84,61,73,43,77,41,48,50,67,54,36,61,70,39,61,74,133,85,80,74,80,77,78,73,74,86,80,74,67,61,74,86,43,56,36,29,37,44,29,33,46,56,38,73,37,58,46,30,33,35,7,28,46,30,73,45,85,92,47,52,73,30,24,32,26,41,70,39,41,37,24,25,38,52,81,78,58,33,72,68,52,41,22,36,81,43,32,72,83,38,72,68,46,46,19,35,73,79,45,36,46,23,11,37,19,38,46,37,56,72,47,64,60,20,63,76,71,70,39,49,63,55,35,40,77,18,35,33,32,27,39,31,35,28,58,41,81,45,59,71,72,56,27,53,53,40,50,53,29,36,39,71,78,38,57,68,60,75,72,52,70,71,89,55,60,69,46,37,27,32,53,50,64,67,37,35,39,38,36,47,39,85,85,59,75,43,76,40,49,50,68,54,36,60,71,38,60,72

Nearest PDB structures (foldseek):
  1xhn-assembly2_C  TM=9.915E-01  e=5.250E-28  Homo sapiens
  5bnc-assembly1_B  TM=8.634E-01  e=1.079E-12  Mycolicibacterium smegmatis MC2 155
  2arz-assembly1_B  TM=8.832E-01  e=6.550E-12  Pseudomonas aeruginosa PAO1
  2arz-assembly1_A  TM=8.650E-01  e=1.298E-11  Pseudomonas aeruginosa PAO1
  3dnh-assembly1_A  TM=7.899E-01  e=6.958E-11  Agrobacterium fabrum str. C58

Sequence (364 aa):
MTAVLIIVPLSVPPHEEVARMARFVVNKCDWASMATISTHDPVKGQPFSNAFSISDGPAGNGTGTPYMYLTHMEISVQDLQVNPQASLSVSLAQTSYCKNHGFDPQSPLCAHIILSGSVIEVNGSEASVAKATLFSRHPEMIDWPTDHNWFFAKMNITQVWVLDYFGGVKTVTPEEYYRATPMTAVLIIVPLSVPPHEEVARMARFVVNKCDWASMATISTHDPVKGQPFSNAFSISDGPAGNGTGTPYMYLTHMEISVQDLQVNPQASLSVSLAQTSYCKNHGFDPQSPLCAHIILSGSVIEVNGSEASVAKATLFSRHPEMIDWPTDHNWFFAKMNITQVWVLDYFGGVKTVTPEEYYRATP

Foldseek 3Di:
DPPPPPPPADDADDVVLQLQNQQLQLQVDQKWWKWFQFCDPPRHRHIDIDMFTWFQADRQFGQLKTKGKDFCVDRVVVRCVVPQWMKIKTWCVNPCNCVVVVHDRVHLQTKMKMFTAGKAFDDDPVQVVSVVRNCVSVVVVVPPDCVRVITMIIGPGQKMWISHDDDDIDIDGPVSNSVHGD/DPPPPPPPADDADDVVLQLQNQQLQLQVDQKWWKWFQFCDPPRHRHIDIDMFTWFQADRQFGQLKTKGKDFCVDRVVVRCVVPQWMKIKTWCVNPCNCVVVVHDRVDLQTKMKMFTAGKAFDDDPVQVVSVVRNCVSVVVVVPPDCVRVITMIIGPGQKMWISHDDDDIDIDGPVSNSVHGD